Protein AF-A0AAE0L0N4-F1 (afdb_monomer_lite)

Secondary structure (DSSP, 8-state):
-HHHHHHHHHH----HHHHHHHHHHHGGGSSSPP---------TTTEEEHHHIIIIITT-HHHHHH---SEEE--S-TTHHHHHHHHHHHHTS--TTTTTTB-SSSSB--SS------S--TTGGG-HHHHHHHHS--EEETTEEEEEE-TTSEEEETTEEEEEEE-SSSTTEEEEEETTEEEEEEEEETTEEEEEETTT--EEEEEE--

Foldseek 3Di:
DVVVLVVCVVPHPDDSVVSVVVVQVVLVVDPHDHPPPDDDPPPCLQAHELLCVQVPQVVDPVNVVPGAHVHYHYPQEPPSVVLVVLNCCVRVVVPPCSNVQAHSHYAGQDPDQLPFDDPDLPCCVVAPLSVVLQVLQWKQWQNRTDWGQHSVQWTDDPQGIWGKDATNDDRQWMWIDDPNWIWIWHDPDPPKIWIATRRHRDTGIMGGDD

Sequence (210 aa):
MMDRLANRMASEDTWDQTAYNEEQFYSHFKEYYVAGVSSRVMNYLCFMNSKVLFRFVREDPELYAKHRPVAVHVNYHPEKPQRMVDIIKQYWEGTPNAIGKWHWGQGLKINKACTERSNRRDNFDANPTAKKMAAEVKAVWGGVKYVEFQPNGVFKTPWGVGSWGLALSGKDKFFADFVGTQHLLELIEWPTFKCTRCSDGDEIRIEFEA

Radius of gyration: 23.01 Å; chains: 1; bounding box: 43×38×74 Å

InterPro domains:
  IPR005069 Nucleotide-diphospho-sugar transferase [PF03407] (1-82)
  IPR044290 Arabinosyltransferase RRA1/2/3 [PTHR46581] (1-103)

Organism: NCBI:txid36881

Structure (mmCIF, N/CA/C/O backbone):
data_AF-A0AAE0L0N4-F1
#
_entry.id   AF-A0AAE0L0N4-F1
#
loop_
_atom_site.group_PDB
_atom_site.id
_atom_site.type_symbol
_atom_site.label_atom_id
_atom_site.label_alt_id
_atom_site.label_comp_id
_atom_site.label_asym_id
_atom_site.label_entity_id
_atom_site.label_seq_id
_atom_site.pdbx_PDB_ins_code
_atom_site.Cartn_x
_atom_site.Cartn_y
_atom_site.Cartn_z
_atom_site.occupancy
_atom_site.B_iso_or_equiv
_atom_site.auth_seq_id
_atom_site.auth_comp_id
_atom_site.auth_asym_id
_atom_site.auth_atom_id
_atom_site.pdbx_PDB_model_num
ATOM 1 N N . MET A 1 1 ? 11.913 8.039 -26.200 1.00 73.19 1 MET A N 1
ATOM 2 C CA . MET A 1 1 ? 10.516 7.741 -25.803 1.00 73.19 1 MET A CA 1
ATOM 3 C C . MET A 1 1 ? 10.223 8.304 -24.420 1.00 73.19 1 MET A C 1
ATOM 5 O O . MET A 1 1 ? 9.353 9.153 -24.330 1.00 73.19 1 MET A O 1
ATOM 9 N N . MET A 1 2 ? 10.960 7.897 -23.378 1.00 76.94 2 MET A N 1
ATOM 10 C CA . MET A 1 2 ? 10.706 8.348 -21.999 1.00 76.94 2 MET A CA 1
ATOM 11 C C . MET A 1 2 ? 10.789 9.873 -21.827 1.00 76.94 2 MET A C 1
ATOM 13 O O . MET A 1 2 ? 9.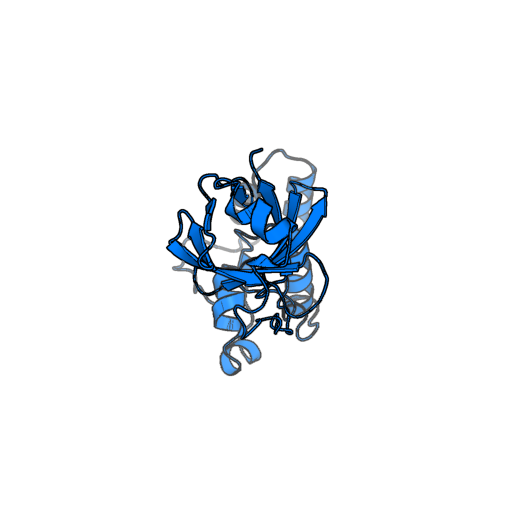898 10.439 -21.209 1.00 76.94 2 MET A O 1
ATOM 17 N N . ASP A 1 3 ? 11.753 10.547 -22.465 1.00 81.94 3 ASP A N 1
ATOM 18 C CA . ASP A 1 3 ? 11.852 12.020 -22.404 1.00 81.94 3 ASP A CA 1
ATOM 19 C C . ASP A 1 3 ? 10.642 12.721 -23.037 1.00 81.94 3 ASP A C 1
ATOM 21 O O . ASP A 1 3 ? 10.170 13.742 -22.547 1.00 81.94 3 ASP A O 1
ATOM 25 N N . ARG A 1 4 ? 10.091 12.146 -24.115 1.00 82.94 4 ARG A N 1
ATOM 26 C CA . ARG A 1 4 ? 8.883 12.678 -24.763 1.00 82.94 4 ARG A CA 1
ATOM 27 C C . ARG A 1 4 ? 7.667 12.487 -23.868 1.00 82.94 4 ARG A C 1
ATOM 29 O O . ARG A 1 4 ? 6.922 13.434 -23.671 1.00 82.94 4 ARG A O 1
ATOM 36 N N . LEU A 1 5 ? 7.512 11.304 -23.274 1.00 84.69 5 LEU A N 1
ATOM 37 C CA . LEU A 1 5 ? 6.463 11.046 -22.286 1.00 84.69 5 LEU A CA 1
ATOM 38 C C . LEU A 1 5 ? 6.549 12.013 -21.103 1.00 84.69 5 LEU A C 1
ATOM 40 O O . LEU A 1 5 ? 5.532 12.575 -20.722 1.00 84.69 5 LEU A O 1
ATOM 44 N N . ALA A 1 6 ? 7.747 12.239 -20.558 1.00 85.75 6 ALA A N 1
ATOM 45 C CA . ALA A 1 6 ? 7.951 13.170 -19.451 1.00 85.7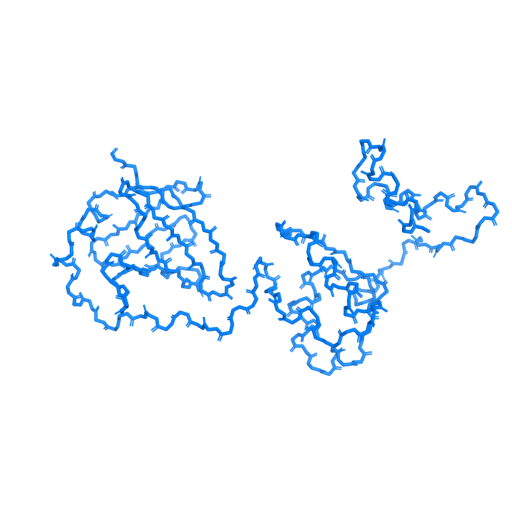5 6 ALA A CA 1
ATOM 46 C C . ALA A 1 6 ? 7.518 14.596 -19.820 1.00 85.75 6 ALA A C 1
ATOM 48 O O . ALA A 1 6 ? 6.795 15.229 -19.055 1.00 85.75 6 ALA A O 1
ATOM 49 N N . ASN A 1 7 ? 7.885 15.064 -21.017 1.00 88.50 7 ASN A N 1
ATOM 50 C CA . ASN A 1 7 ? 7.444 16.364 -21.518 1.00 88.50 7 ASN A CA 1
ATOM 51 C C . ASN A 1 7 ? 5.919 16.428 -21.661 1.00 88.50 7 ASN A C 1
ATOM 53 O O . ASN A 1 7 ? 5.317 17.376 -21.173 1.00 88.50 7 ASN A O 1
ATOM 57 N N . ARG A 1 8 ? 5.284 15.399 -22.240 1.00 89.94 8 ARG A N 1
ATOM 58 C CA . ARG A 1 8 ? 3.822 15.350 -22.404 1.00 89.94 8 ARG A CA 1
ATOM 59 C C . ARG A 1 8 ? 3.090 15.367 -21.064 1.00 89.94 8 ARG A C 1
ATOM 61 O O . ARG A 1 8 ? 2.138 16.116 -20.914 1.00 89.94 8 ARG A O 1
ATOM 68 N N . MET A 1 9 ? 3.573 14.623 -20.068 1.00 89.75 9 MET A N 1
ATOM 69 C CA . MET A 1 9 ? 3.013 14.655 -18.707 1.00 89.75 9 MET A CA 1
ATOM 70 C C . MET A 1 9 ? 3.156 16.022 -18.026 1.00 89.75 9 MET A C 1
ATOM 72 O O . MET A 1 9 ? 2.394 16.325 -17.114 1.00 89.75 9 MET A O 1
ATOM 76 N N . ALA A 1 10 ? 4.132 16.834 -18.438 1.00 89.44 10 ALA A N 1
ATOM 77 C CA . ALA A 1 10 ? 4.343 18.173 -17.899 1.00 89.44 10 ALA A CA 1
ATOM 78 C C . ALA A 1 10 ? 3.571 19.265 -18.659 1.00 89.44 10 ALA A C 1
ATOM 80 O O . ALA A 1 10 ? 3.289 20.312 -18.079 1.00 89.44 10 ALA A O 1
ATOM 81 N N . SER A 1 11 ? 3.262 19.054 -19.944 1.00 92.38 11 SER A N 1
ATOM 82 C CA . SER A 1 11 ? 2.702 20.087 -20.826 1.00 92.38 11 SER A CA 1
ATOM 83 C C . SER A 1 11 ? 1.273 19.835 -21.307 1.00 92.38 11 SER A C 1
ATOM 85 O O . SER A 1 11 ? 0.646 20.764 -21.811 1.00 92.38 11 SER A O 1
ATOM 87 N N . GLU A 1 12 ? 0.765 18.607 -21.215 1.00 91.44 12 GLU A N 1
ATOM 88 C CA . GLU A 1 12 ? -0.543 18.207 -21.747 1.00 91.44 12 GLU A CA 1
ATOM 89 C C . GLU A 1 12 ? -1.462 17.700 -20.630 1.00 91.44 12 GLU A C 1
ATOM 91 O O . GLU A 1 12 ? -1.027 16.990 -19.725 1.00 91.44 12 GLU A O 1
ATOM 96 N N . ASP A 1 13 ? -2.760 17.995 -20.737 1.00 88.94 13 ASP A N 1
ATOM 97 C CA . ASP A 1 13 ? -3.799 17.353 -19.925 1.00 88.94 13 ASP A CA 1
ATOM 98 C C . ASP A 1 13 ? -4.198 16.020 -20.571 1.00 88.94 13 ASP A C 1
ATOM 100 O O . ASP A 1 13 ? -5.210 15.896 -21.261 1.00 88.94 13 ASP A O 1
ATOM 104 N N . THR A 1 14 ? -3.316 15.030 -20.448 1.00 83.44 14 THR A N 1
ATOM 105 C CA . THR A 1 14 ? -3.510 13.702 -21.031 1.00 83.44 14 THR A CA 1
ATOM 106 C C . THR A 1 14 ? -3.240 12.613 -20.007 1.00 83.44 14 THR A C 1
ATOM 108 O O . THR A 1 14 ? -2.396 12.741 -19.118 1.00 83.44 14 THR A O 1
ATOM 111 N N . TRP A 1 15 ? -3.966 11.507 -20.132 1.00 83.25 15 TRP A N 1
ATOM 112 C CA . TRP A 1 15 ? -3.792 10.367 -19.248 1.00 83.25 15 TRP A CA 1
ATOM 113 C C . TRP A 1 15 ? -2.499 9.616 -19.589 1.00 83.25 15 TRP A C 1
ATOM 115 O O . TRP A 1 15 ? -2.224 9.340 -20.758 1.00 83.25 15 TRP A O 1
ATOM 125 N N . ASP A 1 16 ? -1.721 9.240 -18.568 1.00 80.25 16 ASP A N 1
ATOM 126 C CA . ASP A 1 16 ? -0.415 8.586 -18.719 1.00 80.25 16 ASP A CA 1
ATOM 127 C C . ASP A 1 16 ? -0.473 7.332 -19.602 1.00 80.25 16 ASP A C 1
ATOM 129 O O . ASP A 1 16 ? 0.407 7.122 -20.439 1.00 80.25 16 ASP A O 1
ATOM 133 N N . GLN A 1 17 ? -1.538 6.534 -19.482 1.00 77.12 17 GLN A N 1
ATOM 134 C CA . GLN A 1 17 ? -1.748 5.360 -20.334 1.00 77.12 17 GLN A CA 1
ATOM 135 C C . GLN A 1 17 ? -2.008 5.726 -21.797 1.00 77.12 17 GLN A C 1
ATOM 137 O O . GLN A 1 17 ? -1.469 5.075 -22.692 1.00 77.12 17 GLN A O 1
ATOM 142 N N . THR A 1 18 ? -2.802 6.767 -22.049 1.00 82.19 18 THR A N 1
ATOM 143 C CA . THR A 1 18 ? -3.090 7.240 -23.408 1.00 82.19 18 THR A CA 1
ATOM 144 C C . THR A 1 18 ? -1.819 7.762 -24.060 1.00 82.19 18 THR A C 1
ATOM 146 O O . THR A 1 18 ? -1.450 7.284 -25.130 1.00 82.19 18 THR A O 1
ATOM 149 N N . ALA A 1 19 ? -1.089 8.651 -23.382 1.00 84.12 19 ALA A N 1
ATOM 150 C CA . ALA A 1 19 ? 0.169 9.188 -23.890 1.00 84.12 19 ALA A CA 1
ATOM 151 C C . ALA A 1 19 ? 1.218 8.094 -24.123 1.00 84.12 19 ALA A C 1
ATOM 153 O O . ALA A 1 19 ? 1.937 8.133 -25.119 1.00 84.12 19 ALA A O 1
ATOM 154 N N . TYR A 1 20 ? 1.293 7.091 -23.242 1.00 80.00 20 TYR A N 1
ATOM 155 C CA . TYR A 1 20 ? 2.194 5.957 -23.420 1.00 80.00 20 TYR A CA 1
ATOM 156 C C . TYR A 1 20 ? 1.854 5.135 -24.663 1.00 80.00 20 TYR A C 1
ATOM 158 O O . TYR A 1 20 ? 2.737 4.891 -25.487 1.00 80.00 20 TYR A O 1
ATOM 166 N N . ASN A 1 21 ? 0.586 4.749 -24.822 1.00 77.94 21 ASN A N 1
ATOM 167 C CA . ASN A 1 21 ? 0.122 3.990 -25.983 1.00 77.94 21 ASN A CA 1
ATOM 168 C C . ASN A 1 21 ? 0.343 4.784 -27.274 1.00 77.94 21 ASN A C 1
ATOM 170 O O . ASN A 1 21 ? 0.880 4.267 -28.248 1.00 77.94 21 ASN A O 1
ATOM 174 N N . GLU A 1 22 ? 0.004 6.067 -27.271 1.00 80.25 22 GLU A N 1
ATOM 175 C CA . GLU A 1 22 ? 0.246 6.952 -28.400 1.00 80.25 22 GLU A CA 1
ATOM 176 C C . GLU A 1 22 ? 1.731 7.074 -28.739 1.00 80.25 22 GLU A C 1
ATOM 178 O O . GLU A 1 22 ? 2.084 6.935 -29.899 1.00 80.25 22 GLU A O 1
ATOM 183 N N . GLU A 1 23 ? 2.631 7.262 -27.771 1.00 79.12 23 GLU A N 1
ATOM 184 C CA . GLU A 1 23 ? 4.077 7.334 -28.032 1.00 79.12 23 GLU A CA 1
ATOM 185 C C . GLU A 1 23 ? 4.653 6.028 -28.597 1.00 79.12 23 GLU A C 1
ATOM 187 O O . GLU A 1 23 ? 5.613 6.063 -29.378 1.00 79.12 23 GLU A O 1
ATOM 192 N N . GLN A 1 24 ? 4.062 4.878 -28.252 1.00 73.50 24 GLN A N 1
ATOM 193 C CA . GLN A 1 24 ? 4.393 3.606 -28.896 1.00 73.50 24 GLN A CA 1
ATOM 194 C C . GLN A 1 24 ? 4.010 3.617 -30.382 1.00 73.50 24 GLN A C 1
ATOM 196 O O . GLN A 1 24 ? 4.782 3.131 -31.210 1.00 73.50 24 GLN A O 1
ATOM 201 N N . PHE A 1 25 ? 2.865 4.209 -30.739 1.00 69.50 25 PHE A N 1
ATOM 202 C CA . PHE A 1 25 ? 2.370 4.251 -32.116 1.00 69.50 25 PHE A CA 1
ATOM 203 C C . PHE A 1 25 ? 2.870 5.450 -32.936 1.00 69.50 25 PHE A C 1
ATOM 205 O O . PHE A 1 25 ? 3.102 5.293 -34.128 1.00 69.50 25 PHE A O 1
ATOM 212 N N . TYR A 1 26 ? 3.159 6.607 -32.342 1.00 68.56 26 TYR A N 1
ATOM 213 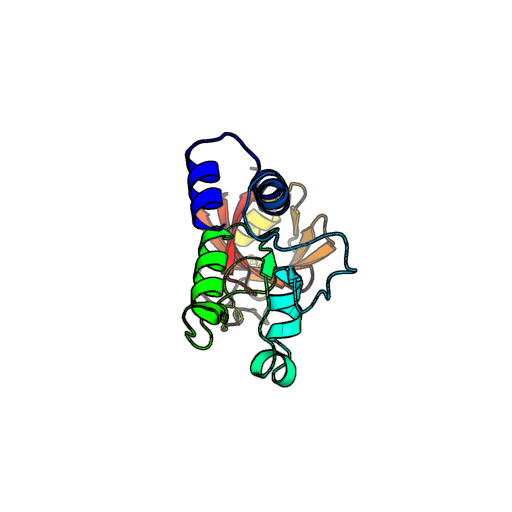C CA . TYR A 1 26 ? 3.622 7.804 -33.056 1.00 68.56 26 TYR A CA 1
ATOM 214 C C . TYR A 1 26 ? 4.977 7.616 -33.731 1.00 68.56 26 TYR A C 1
ATOM 216 O O . TYR A 1 26 ? 5.260 8.258 -34.743 1.00 68.56 26 TYR A O 1
ATOM 224 N N . SER A 1 27 ? 5.791 6.683 -33.233 1.00 61.03 27 SER A N 1
ATOM 225 C CA . SER A 1 27 ? 7.002 6.251 -33.934 1.00 61.03 27 SER A CA 1
ATOM 226 C C . SER A 1 27 ? 6.729 5.687 -35.340 1.00 61.03 27 SER A C 1
ATOM 228 O O . SER A 1 27 ? 7.639 5.705 -36.154 1.00 61.03 27 SER A O 1
ATOM 230 N N . HIS A 1 28 ? 5.494 5.273 -35.662 1.00 56.75 28 HIS A N 1
ATOM 231 C CA . HIS A 1 28 ? 5.104 4.739 -36.977 1.00 56.75 28 HIS A CA 1
ATOM 232 C C . HIS A 1 28 ? 4.856 5.829 -38.033 1.00 56.75 28 HIS A C 1
ATOM 234 O O . HIS A 1 28 ? 4.775 5.512 -39.215 1.00 56.75 28 HIS A O 1
ATOM 240 N N . PHE A 1 29 ? 4.719 7.101 -37.637 1.00 57.25 29 PHE A N 1
ATOM 241 C CA . PHE A 1 29 ? 4.368 8.202 -38.548 1.00 57.25 29 PHE A CA 1
ATOM 242 C C . PHE A 1 29 ? 5.572 9.023 -39.048 1.00 57.25 29 PHE A C 1
ATOM 244 O O . PHE A 1 29 ? 5.399 9.940 -39.846 1.00 57.25 29 PHE A O 1
ATOM 251 N N . LYS A 1 30 ? 6.792 8.733 -38.584 1.00 56.38 30 LYS A N 1
ATOM 252 C CA . LYS A 1 30 ? 8.040 9.425 -38.971 1.00 56.38 30 LYS A CA 1
ATOM 253 C C . LYS A 1 30 ? 9.145 8.392 -39.239 1.00 56.38 30 LYS A C 1
ATOM 255 O O . LYS A 1 30 ? 8.952 7.223 -38.939 1.00 56.38 30 LYS A O 1
ATOM 260 N N . GLU A 1 31 ? 10.312 8.809 -39.735 1.00 63.31 31 GLU A N 1
ATOM 261 C CA . GLU A 1 31 ? 11.498 7.961 -40.029 1.00 63.31 31 GLU A CA 1
ATOM 262 C C . GLU A 1 31 ? 12.117 7.236 -38.802 1.00 63.31 31 GLU A C 1
ATOM 264 O O . GLU A 1 31 ? 13.252 6.763 -38.847 1.00 63.31 31 GLU A O 1
ATOM 269 N N . TYR A 1 32 ? 11.412 7.156 -37.672 1.00 62.41 32 TYR A N 1
ATOM 270 C CA . TYR A 1 32 ? 11.904 6.518 -36.457 1.00 62.41 32 TYR A CA 1
ATOM 271 C C . TYR A 1 32 ? 11.600 5.018 -36.454 1.00 62.41 32 TYR A C 1
ATOM 273 O O . TYR A 1 32 ? 10.538 4.574 -36.881 1.00 62.41 32 TYR A O 1
ATOM 281 N N . TYR A 1 33 ? 12.515 4.230 -35.887 1.00 60.28 33 TYR A N 1
ATOM 282 C CA . TYR A 1 33 ? 12.260 2.819 -35.619 1.00 60.28 33 TYR A CA 1
ATOM 283 C C . TYR A 1 33 ? 11.100 2.663 -34.632 1.00 60.28 33 TYR A C 1
ATOM 285 O O . TYR A 1 33 ? 11.108 3.225 -33.532 1.00 60.28 33 TYR A O 1
ATOM 293 N N . 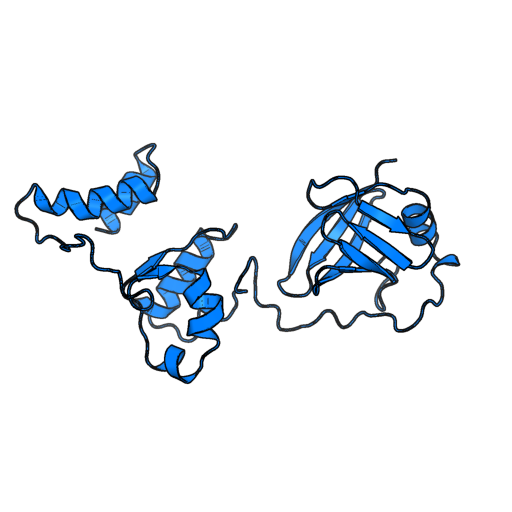VAL A 1 34 ? 10.111 1.873 -35.035 1.00 60.44 34 VAL A N 1
ATOM 294 C CA . VAL A 1 34 ? 8.960 1.523 -34.208 1.00 60.44 34 VAL A CA 1
ATOM 295 C C . VAL A 1 34 ? 9.346 0.463 -33.189 1.00 60.44 34 VAL A C 1
ATOM 297 O O . VAL A 1 34 ? 10.041 -0.500 -33.508 1.00 60.44 34 VAL A O 1
ATOM 300 N N . ALA A 1 35 ? 8.840 0.590 -31.962 1.00 61.09 35 ALA A N 1
ATOM 301 C CA . ALA A 1 35 ? 8.953 -0.487 -30.977 1.00 61.09 35 ALA A CA 1
ATOM 302 C C . ALA A 1 35 ? 8.117 -1.723 -31.379 1.00 61.09 35 ALA A C 1
ATOM 304 O O . ALA A 1 35 ? 8.333 -2.808 -30.842 1.00 61.09 35 ALA A O 1
ATOM 305 N N . GLY A 1 36 ? 7.173 -1.570 -32.324 1.00 55.53 36 GLY A N 1
ATOM 306 C CA . GLY A 1 36 ? 6.416 -2.678 -32.909 1.00 55.53 36 GLY A CA 1
ATOM 307 C C . GLY A 1 36 ? 5.568 -3.439 -31.891 1.00 55.53 36 GLY A C 1
ATOM 308 O O . GLY A 1 36 ? 5.438 -4.659 -31.986 1.00 55.53 36 GLY A O 1
ATOM 309 N N . VAL A 1 37 ? 5.007 -2.741 -30.898 1.00 58.97 37 VAL A N 1
ATOM 310 C CA . VAL A 1 37 ? 4.165 -3.338 -29.849 1.00 58.97 37 VAL A CA 1
ATOM 311 C C . VAL A 1 37 ? 2.742 -3.568 -30.387 1.00 58.97 37 VAL A C 1
ATOM 313 O O . VAL A 1 37 ? 1.755 -3.141 -29.803 1.00 58.97 37 VAL A O 1
ATOM 316 N N . SER A 1 38 ? 2.609 -4.214 -31.549 1.00 54.00 38 SER A N 1
ATOM 317 C CA . SER A 1 38 ? 1.322 -4.723 -32.018 1.00 54.00 38 SER A CA 1
ATOM 318 C C . SER A 1 38 ? 1.060 -6.057 -31.321 1.00 54.00 38 SER A C 1
ATOM 320 O O . SER A 1 38 ? 1.867 -6.980 -31.410 1.00 54.00 38 SER A O 1
ATOM 322 N N . SER A 1 39 ? -0.026 -6.099 -30.543 1.00 54.31 39 SER A N 1
ATOM 323 C CA . SER A 1 39 ? -0.613 -7.256 -29.850 1.00 54.31 39 SER A CA 1
ATOM 324 C C . SER A 1 39 ? 0.177 -8.569 -29.968 1.00 54.31 39 SER A C 1
ATOM 326 O O . SER A 1 39 ? -0.144 -9.462 -30.751 1.00 54.31 39 SER A O 1
ATOM 328 N N . ARG A 1 40 ? 1.224 -8.708 -29.155 1.00 48.47 40 ARG A N 1
ATOM 329 C CA . ARG A 1 40 ? 1.635 -10.031 -28.688 1.00 48.47 40 ARG A CA 1
ATOM 330 C C . ARG A 1 40 ? 0.793 -10.283 -27.449 1.00 48.47 40 ARG A C 1
ATOM 332 O O . ARG A 1 40 ? 0.577 -9.343 -26.684 1.00 48.47 40 ARG A O 1
ATOM 339 N N . VAL A 1 41 ? 0.351 -11.520 -27.217 1.00 52.44 41 VAL A N 1
ATOM 340 C CA . VAL A 1 41 ? 0.020 -11.954 -25.851 1.00 52.44 41 VAL A CA 1
ATOM 341 C C . VAL A 1 41 ? 1.275 -11.644 -25.047 1.00 52.44 41 VAL A C 1
ATOM 343 O O . VAL A 1 41 ? 2.279 -12.346 -25.175 1.00 52.44 41 VAL A O 1
ATOM 346 N N . MET A 1 42 ? 1.299 -10.480 -24.390 1.00 62.28 42 MET A N 1
ATOM 347 C CA . MET A 1 42 ? 2.532 -9.969 -23.820 1.00 62.28 42 MET A CA 1
ATOM 348 C C . MET A 1 42 ? 2.939 -10.993 -22.786 1.00 62.28 42 MET A C 1
ATOM 350 O O . MET A 1 42 ? 2.140 -11.330 -21.912 1.00 62.28 42 MET A O 1
ATOM 354 N N . ASN A 1 43 ? 4.155 -11.526 -22.917 1.00 79.94 43 ASN A N 1
ATOM 355 C CA . ASN A 1 43 ? 4.703 -12.357 -21.866 1.00 79.94 43 ASN A CA 1
ATOM 356 C C . ASN A 1 43 ? 4.632 -11.509 -20.594 1.00 79.94 43 ASN A C 1
ATOM 358 O O . ASN A 1 43 ? 5.324 -10.495 -20.482 1.00 79.94 43 ASN A O 1
ATOM 362 N N . TYR A 1 44 ? 3.736 -11.893 -19.688 1.00 84.06 44 TYR A N 1
ATOM 363 C CA . TYR A 1 44 ? 3.385 -11.094 -18.522 1.00 84.06 44 TYR A CA 1
ATOM 364 C C . TYR A 1 44 ? 4.556 -10.990 -17.543 1.00 84.06 44 TYR A C 1
ATOM 366 O O . TYR A 1 44 ? 4.512 -10.162 -16.642 1.00 84.06 44 TYR A O 1
ATOM 374 N N . LEU A 1 45 ? 5.602 -11.805 -17.722 1.00 87.81 45 LEU A N 1
ATOM 375 C CA . LEU A 1 45 ? 6.875 -11.654 -17.035 1.00 87.81 45 LEU A CA 1
ATOM 376 C C . LEU A 1 45 ? 7.753 -10.606 -17.732 1.00 87.81 45 LEU A C 1
ATOM 378 O O . LEU A 1 45 ? 8.417 -9.831 -17.059 1.00 87.81 45 LEU A O 1
ATOM 382 N N . CYS A 1 46 ? 7.752 -10.493 -19.059 1.00 84.38 46 CYS A N 1
ATOM 383 C CA . CYS A 1 46 ? 8.501 -9.433 -19.749 1.00 84.38 46 CYS A CA 1
ATOM 384 C C . CYS A 1 46 ? 7.849 -8.048 -19.583 1.00 84.38 46 CYS A C 1
ATOM 386 O O . CYS A 1 46 ? 8.558 -7.064 -19.383 1.00 84.38 46 CYS A O 1
ATOM 388 N N . PHE A 1 47 ? 6.519 -7.971 -19.638 1.00 84.56 47 PHE A N 1
ATOM 389 C CA . PHE A 1 47 ? 5.743 -6.730 -19.545 1.00 84.56 47 PHE A CA 1
ATOM 390 C C . PHE A 1 47 ? 4.752 -6.836 -18.386 1.00 84.56 47 PHE A C 1
ATOM 392 O O . PHE A 1 47 ? 3.566 -7.112 -18.567 1.00 84.56 47 PHE A O 1
ATOM 399 N N . MET A 1 48 ? 5.269 -6.695 -17.170 1.00 85.12 48 MET A N 1
ATOM 400 C CA . MET A 1 48 ? 4.547 -7.073 -15.959 1.00 85.12 48 MET A CA 1
ATOM 401 C C . MET A 1 48 ? 3.786 -5.907 -15.332 1.00 85.12 48 MET A C 1
ATOM 403 O O . MET A 1 48 ? 4.252 -4.770 -15.299 1.00 85.12 48 MET A O 1
ATOM 407 N N . ASN A 1 49 ? 2.623 -6.201 -14.752 1.00 89.25 49 ASN A N 1
ATOM 408 C CA . ASN A 1 49 ? 1.999 -5.303 -13.785 1.00 89.25 49 ASN A CA 1
ATOM 409 C C . ASN A 1 49 ? 2.786 -5.336 -12.459 1.00 89.25 49 ASN A C 1
ATOM 411 O O . ASN A 1 49 ? 3.284 -6.393 -12.064 1.00 89.25 49 ASN A O 1
ATOM 415 N N . SER A 1 50 ? 2.854 -4.214 -11.737 1.00 89.62 50 SER A N 1
ATOM 416 C CA . SER A 1 50 ? 3.540 -4.121 -10.438 1.00 89.62 50 SER A CA 1
ATOM 417 C C . SER A 1 50 ? 3.079 -5.180 -9.437 1.00 89.62 50 SER A C 1
ATOM 419 O O . SER A 1 50 ? 3.900 -5.720 -8.699 1.00 89.62 50 SER A O 1
ATOM 421 N N . LYS A 1 51 ? 1.799 -5.565 -9.444 1.00 88.00 51 LYS A N 1
ATOM 422 C CA . LYS A 1 51 ? 1.285 -6.629 -8.575 1.00 88.00 51 LYS A CA 1
ATOM 423 C C . LYS A 1 51 ? 1.938 -7.981 -8.864 1.00 88.00 51 LYS A C 1
ATOM 425 O O . LYS A 1 51 ? 2.196 -8.725 -7.926 1.00 88.00 51 LYS A O 1
ATOM 430 N N . VAL A 1 52 ? 2.247 -8.288 -10.127 1.00 89.62 52 VAL A N 1
ATOM 431 C CA . VAL A 1 52 ? 2.965 -9.519 -10.500 1.00 89.62 52 VAL A CA 1
ATOM 432 C C . VAL A 1 52 ? 4.404 -9.472 -9.995 1.00 89.62 52 VAL A C 1
ATOM 434 O O . VAL A 1 52 ? 4.868 -10.438 -9.387 1.00 89.62 52 VAL A O 1
ATOM 437 N N . LEU A 1 53 ? 5.076 -8.330 -10.183 1.00 91.62 53 LEU A N 1
ATOM 438 C CA . LEU A 1 53 ? 6.441 -8.112 -9.706 1.00 91.62 53 LEU A CA 1
ATOM 439 C C . LEU A 1 53 ? 6.551 -8.348 -8.197 1.00 91.62 53 LEU A C 1
ATOM 441 O O . LEU A 1 53 ? 7.339 -9.175 -7.746 1.00 91.62 53 LEU A O 1
ATOM 445 N N . PHE A 1 54 ? 5.754 -7.619 -7.415 1.00 89.56 54 PHE A N 1
ATOM 446 C CA . PHE A 1 54 ? 5.910 -7.589 -5.965 1.00 89.56 54 PHE A CA 1
ATOM 447 C C . PHE A 1 54 ? 5.337 -8.816 -5.257 1.00 89.56 54 PHE A C 1
ATOM 449 O O . PHE A 1 54 ? 5.826 -9.159 -4.185 1.00 89.56 54 PHE A O 1
ATOM 456 N N . ARG A 1 55 ? 4.296 -9.450 -5.814 1.00 87.25 55 ARG A N 1
ATOM 457 C CA . ARG A 1 55 ? 3.628 -10.593 -5.176 1.00 87.25 55 ARG A CA 1
ATOM 458 C C . ARG A 1 55 ? 4.240 -11.936 -5.551 1.00 87.25 55 ARG A C 1
ATOM 460 O O . ARG A 1 55 ? 4.192 -12.846 -4.733 1.00 87.25 55 ARG A O 1
ATOM 467 N N . PHE A 1 56 ? 4.745 -12.072 -6.776 1.00 89.12 56 PHE A N 1
ATOM 468 C CA . PHE A 1 56 ? 5.190 -13.363 -7.300 1.00 89.12 56 PHE A CA 1
ATOM 469 C C . PHE A 1 56 ? 6.668 -13.337 -7.663 1.00 89.12 56 PHE A C 1
ATOM 471 O O . PHE A 1 56 ? 7.449 -14.036 -7.034 1.00 89.12 56 PHE A O 1
ATOM 478 N N . VAL A 1 57 ? 7.069 -12.491 -8.619 1.00 91.25 57 VAL A N 1
ATOM 479 C CA . VAL A 1 57 ? 8.436 -12.525 -9.173 1.00 91.25 57 VAL A CA 1
ATOM 480 C C . VAL A 1 57 ? 9.486 -12.276 -8.101 1.00 91.25 57 VAL A C 1
ATOM 482 O O . VAL A 1 57 ? 10.479 -12.981 -8.067 1.00 91.25 57 VAL A O 1
ATOM 485 N N . ARG A 1 58 ? 9.268 -11.297 -7.219 1.00 89.50 58 ARG A N 1
ATOM 486 C CA . ARG A 1 58 ? 10.212 -10.961 -6.148 1.00 89.50 58 ARG A CA 1
ATOM 487 C C . ARG A 1 58 ? 10.269 -12.004 -5.030 1.00 89.50 58 ARG A C 1
ATOM 489 O O . ARG A 1 58 ? 11.306 -12.148 -4.395 1.00 89.50 58 ARG A O 1
ATOM 496 N N . GLU A 1 59 ? 9.149 -12.659 -4.735 1.00 86.75 59 GLU A N 1
ATOM 497 C CA . GLU A 1 59 ? 9.071 -13.640 -3.644 1.00 86.75 59 GLU A CA 1
ATOM 498 C C . GLU A 1 59 ? 9.550 -15.037 -4.095 1.00 86.75 59 GLU A C 1
ATOM 500 O O . GLU A 1 59 ? 9.745 -15.907 -3.253 1.00 86.75 59 GLU A O 1
ATOM 505 N N . ASP A 1 60 ? 9.790 -15.238 -5.398 1.00 90.31 60 ASP A N 1
ATOM 506 C CA . ASP A 1 60 ? 10.474 -16.401 -5.969 1.00 90.31 60 ASP A CA 1
ATOM 507 C C . ASP A 1 60 ? 11.982 -16.100 -6.132 1.00 90.31 60 ASP A C 1
ATOM 509 O O . ASP A 1 60 ? 12.364 -15.337 -7.026 1.00 90.31 60 ASP A O 1
ATOM 513 N N . PRO A 1 61 ? 12.866 -16.678 -5.293 1.00 90.12 61 PRO A N 1
ATOM 514 C CA . PRO A 1 61 ? 14.293 -16.359 -5.319 1.00 90.12 61 PRO A CA 1
ATOM 515 C C . PRO A 1 61 ? 14.990 -16.754 -6.624 1.00 90.12 61 PRO A C 1
ATOM 517 O O . PRO A 1 61 ? 15.930 -16.078 -7.045 1.00 90.12 61 PRO A O 1
ATOM 520 N N . GLU A 1 62 ? 14.554 -17.842 -7.262 1.00 92.31 62 GLU A N 1
ATOM 521 C CA . GLU A 1 62 ? 15.179 -18.333 -8.488 1.00 92.31 62 GLU A CA 1
ATOM 522 C C . GLU A 1 62 ? 14.796 -17.447 -9.672 1.00 92.31 62 GLU A C 1
ATOM 524 O O . GLU A 1 62 ? 15.659 -17.041 -10.460 1.00 92.31 62 GLU A O 1
ATOM 529 N N . LEU A 1 63 ? 13.509 -17.105 -9.770 1.00 90.12 63 LEU A N 1
ATOM 530 C CA . LEU A 1 63 ? 13.011 -16.232 -10.819 1.00 90.12 63 LEU A CA 1
ATOM 531 C C . LEU A 1 63 ? 13.543 -14.805 -10.649 1.00 90.12 63 LEU A C 1
ATOM 533 O O . LEU A 1 63 ? 14.019 -14.223 -11.623 1.00 90.12 63 LEU A O 1
ATOM 537 N N . TYR A 1 64 ? 13.528 -14.250 -9.432 1.00 90.31 64 TYR A N 1
ATOM 538 C CA . TYR A 1 64 ? 13.980 -12.880 -9.171 1.00 90.31 64 TYR A CA 1
ATOM 539 C C . TYR A 1 64 ? 15.451 -12.657 -9.532 1.00 90.31 64 TYR A C 1
ATOM 541 O O . TYR A 1 64 ? 15.807 -11.604 -10.059 1.00 90.31 64 TYR A O 1
ATOM 549 N N . ALA A 1 65 ? 16.305 -13.651 -9.277 1.00 87.75 65 ALA A N 1
ATOM 550 C CA . ALA A 1 65 ? 17.732 -13.564 -9.570 1.00 87.75 65 ALA A CA 1
ATOM 551 C C . ALA A 1 65 ? 18.039 -13.575 -11.077 1.00 87.75 65 ALA A C 1
ATOM 553 O O . ALA A 1 65 ? 19.029 -12.988 -11.509 1.00 87.75 65 ALA A O 1
ATOM 554 N N . LYS A 1 66 ? 17.211 -14.258 -11.876 1.00 88.50 66 LYS A N 1
ATOM 555 C CA . LYS A 1 66 ? 17.466 -14.500 -13.306 1.00 88.50 66 LYS A CA 1
ATOM 556 C C . LYS A 1 66 ? 16.675 -13.572 -14.226 1.00 88.50 66 LYS A C 1
ATOM 558 O O . LYS A 1 66 ? 17.076 -13.355 -15.368 1.00 88.50 66 LYS A O 1
ATOM 563 N N . HIS A 1 67 ? 15.541 -13.051 -13.764 1.00 90.00 67 HIS A N 1
ATOM 564 C CA . HIS A 1 67 ? 14.573 -12.376 -14.619 1.00 90.00 67 HIS A CA 1
ATOM 565 C C . HIS A 1 67 ? 14.663 -10.850 -14.540 1.00 90.00 67 HIS A C 1
ATOM 567 O O . HIS A 1 67 ? 14.536 -10.250 -13.471 1.00 90.00 67 HIS A O 1
ATOM 573 N N . ARG A 1 68 ? 14.796 -10.203 -15.704 1.00 89.56 68 ARG A N 1
ATOM 574 C CA . ARG A 1 68 ? 14.759 -8.742 -15.848 1.00 89.56 68 ARG A CA 1
ATOM 575 C C . ARG A 1 68 ? 13.570 -8.346 -16.734 1.00 89.56 68 ARG A C 1
ATOM 577 O O . ARG A 1 68 ? 13.552 -8.728 -17.905 1.00 89.56 68 ARG A O 1
ATOM 584 N N . PRO A 1 69 ? 12.573 -7.607 -16.210 1.00 89.62 69 PRO A N 1
ATOM 585 C CA . PRO A 1 69 ? 11.451 -7.142 -17.017 1.00 89.62 69 PRO A CA 1
ATOM 586 C C . PRO A 1 69 ? 11.913 -6.166 -18.100 1.00 89.62 69 PRO A C 1
ATOM 588 O O . PRO A 1 69 ? 12.839 -5.384 -17.897 1.00 89.62 69 PRO A O 1
ATOM 591 N N . VAL A 1 70 ? 11.198 -6.171 -19.223 1.00 85.12 70 VAL A N 1
ATOM 592 C CA . VAL A 1 70 ? 11.297 -5.142 -20.267 1.00 85.12 70 VAL A CA 1
ATOM 593 C C . VAL A 1 70 ? 10.530 -3.894 -19.835 1.00 85.12 70 VAL A C 1
ATOM 595 O O . VAL A 1 70 ? 11.015 -2.779 -20.000 1.00 85.12 70 VAL A O 1
ATOM 598 N N . ALA A 1 71 ? 9.345 -4.078 -19.250 1.00 85.75 71 ALA A N 1
ATOM 599 C CA . ALA A 1 71 ? 8.544 -2.994 -18.701 1.00 85.75 71 ALA A CA 1
ATOM 600 C C . ALA A 1 71 ? 7.814 -3.436 -17.430 1.00 85.75 71 ALA A C 1
ATOM 602 O O . ALA A 1 71 ? 7.373 -4.583 -17.313 1.00 85.75 71 ALA A O 1
ATOM 603 N N . VAL A 1 72 ? 7.651 -2.495 -16.499 1.00 88.75 72 VAL A N 1
ATOM 604 C CA . VAL A 1 72 ? 6.824 -2.666 -15.302 1.00 88.75 72 VAL A CA 1
ATOM 605 C C . VAL A 1 72 ? 5.773 -1.568 -15.278 1.00 88.75 72 VAL A C 1
ATOM 607 O O . VAL A 1 72 ? 6.094 -0.390 -15.136 1.00 88.75 72 VAL A O 1
ATOM 610 N N . HIS A 1 73 ? 4.508 -1.952 -15.392 1.00 86.75 73 HIS A N 1
ATOM 611 C CA . HIS A 1 73 ? 3.391 -1.029 -15.266 1.00 86.75 73 HIS A CA 1
ATOM 612 C C . HIS A 1 73 ? 2.957 -0.939 -13.802 1.00 86.75 73 HIS A C 1
ATOM 614 O O . HIS A 1 73 ? 2.365 -1.873 -13.256 1.00 86.75 73 HIS A O 1
ATOM 620 N N . VAL A 1 74 ? 3.249 0.196 -13.168 1.00 88.62 74 VAL A N 1
ATOM 621 C CA . VAL A 1 74 ? 2.860 0.465 -11.780 1.00 88.62 74 VAL A CA 1
ATOM 622 C C . VAL A 1 74 ? 1.430 0.990 -11.739 1.00 88.62 74 VAL A C 1
ATOM 624 O O . VAL A 1 74 ? 1.158 2.092 -12.211 1.00 88.62 74 VAL A O 1
ATOM 627 N N . ASN A 1 75 ? 0.519 0.203 -11.165 1.00 80.25 75 ASN A N 1
ATOM 628 C CA . ASN A 1 75 ? -0.892 0.566 -11.035 1.00 80.25 75 ASN A CA 1
ATOM 629 C C . ASN A 1 75 ? -1.418 0.236 -9.627 1.00 80.25 75 ASN A C 1
ATOM 631 O O . ASN A 1 75 ? -0.882 -0.653 -8.971 1.00 80.25 75 ASN A O 1
ATOM 635 N N . TYR A 1 76 ? -2.474 0.922 -9.183 1.00 69.25 76 TYR A N 1
ATOM 636 C CA . TYR A 1 76 ? -3.175 0.680 -7.907 1.00 69.25 76 TYR A CA 1
ATOM 637 C C . TYR A 1 76 ? -2.359 0.903 -6.616 1.00 69.25 76 TYR A C 1
ATOM 639 O O . TYR A 1 76 ? -2.713 0.364 -5.565 1.00 69.25 76 TYR A O 1
ATOM 647 N N . HIS A 1 77 ? -1.295 1.709 -6.669 1.00 78.19 77 HIS A N 1
ATOM 648 C CA . HIS A 1 77 ? -0.500 2.088 -5.495 1.00 78.19 77 HIS A CA 1
ATOM 649 C C . HIS A 1 77 ? -0.606 3.605 -5.249 1.00 78.19 77 HIS A C 1
ATOM 651 O O . HIS A 1 77 ? -0.298 4.357 -6.178 1.00 78.19 77 HIS A O 1
ATOM 657 N N . PRO A 1 78 ? -0.984 4.070 -4.042 1.00 74.88 78 PRO A N 1
ATOM 658 C CA . PRO A 1 78 ? -0.957 5.494 -3.681 1.00 74.88 78 PRO A CA 1
ATOM 659 C C . PRO A 1 78 ? 0.432 6.121 -3.891 1.00 74.88 78 PRO A C 1
ATOM 661 O O . PRO A 1 78 ? 0.578 7.205 -4.443 1.00 74.88 78 PRO A O 1
ATOM 664 N N . GLU A 1 79 ? 1.478 5.371 -3.552 1.00 82.56 79 GLU A N 1
ATOM 665 C CA . GLU A 1 79 ? 2.892 5.733 -3.665 1.00 82.56 79 GLU A CA 1
ATOM 666 C C . GLU A 1 79 ? 3.527 5.398 -5.036 1.00 82.56 79 GLU A C 1
ATOM 668 O O . GLU A 1 79 ? 4.729 5.120 -5.133 1.00 82.56 79 GLU A O 1
ATOM 673 N N . LYS A 1 80 ? 2.732 5.408 -6.118 1.00 83.62 80 LYS A N 1
ATOM 674 C CA . LYS A 1 80 ? 3.182 5.087 -7.489 1.00 83.62 80 LYS A CA 1
ATOM 675 C C . LYS A 1 80 ? 4.471 5.827 -7.901 1.00 83.62 80 LYS A C 1
ATOM 677 O O . LYS A 1 80 ? 5.374 5.138 -8.384 1.00 83.62 80 LYS A O 1
ATOM 682 N N . PRO A 1 81 ? 4.631 7.152 -7.685 1.00 86.88 81 PRO A N 1
ATOM 683 C CA . PRO A 1 81 ? 5.852 7.866 -8.070 1.00 86.88 81 PRO A CA 1
ATOM 684 C C . PRO A 1 81 ? 7.114 7.283 -7.428 1.00 86.88 81 PRO A C 1
ATOM 686 O O . PRO A 1 81 ? 8.087 6.989 -8.120 1.00 86.88 81 PRO A O 1
ATOM 689 N N . GLN A 1 82 ? 7.074 7.027 -6.119 1.00 89.12 82 GLN A N 1
ATOM 690 C CA . GLN A 1 82 ? 8.238 6.534 -5.388 1.00 89.12 82 GLN A CA 1
ATOM 691 C C . GLN A 1 82 ? 8.588 5.093 -5.778 1.00 89.12 82 GLN A C 1
ATOM 693 O O . GLN A 1 82 ? 9.761 4.766 -5.958 1.00 89.12 82 GLN A O 1
ATOM 698 N N . ARG A 1 83 ? 7.575 4.241 -5.989 1.00 90.75 83 ARG A N 1
ATOM 699 C CA . ARG A 1 83 ? 7.776 2.872 -6.487 1.00 90.75 83 ARG A CA 1
ATOM 700 C C . ARG A 1 83 ? 8.415 2.856 -7.873 1.00 90.75 83 ARG A C 1
ATOM 702 O O . ARG A 1 83 ? 9.297 2.035 -8.107 1.00 90.75 83 ARG A O 1
ATOM 709 N N . MET A 1 84 ? 8.005 3.750 -8.779 1.00 91.50 84 MET A N 1
ATOM 710 C CA . MET A 1 84 ? 8.620 3.864 -10.108 1.00 91.50 84 MET A CA 1
ATOM 711 C C . MET A 1 84 ? 10.102 4.232 -10.008 1.00 91.50 84 MET A C 1
ATOM 713 O O . MET A 1 84 ? 10.924 3.583 -10.650 1.00 91.50 84 MET A O 1
ATOM 717 N N . VAL A 1 85 ? 10.456 5.195 -9.148 1.00 92.88 85 VAL A N 1
ATOM 718 C CA . VAL A 1 85 ? 11.859 5.567 -8.895 1.00 92.88 85 VAL A CA 1
ATOM 719 C C . VAL A 1 85 ? 12.669 4.369 -8.398 1.00 92.88 85 VAL A C 1
ATOM 721 O O . VAL A 1 85 ? 13.759 4.116 -8.898 1.00 92.88 85 VAL A O 1
ATOM 724 N N . ASP A 1 86 ? 12.149 3.584 -7.455 1.00 94.62 86 ASP A N 1
ATOM 725 C CA . ASP A 1 86 ? 12.894 2.430 -6.940 1.00 94.62 86 ASP A CA 1
ATOM 726 C C . ASP A 1 86 ? 12.981 1.266 -7.943 1.00 94.62 86 ASP A C 1
ATOM 728 O O . ASP A 1 86 ? 13.973 0.539 -7.951 1.00 94.62 86 ASP A O 1
ATOM 732 N N . ILE A 1 87 ? 11.985 1.096 -8.820 1.00 93.44 87 ILE A N 1
ATOM 733 C CA . ILE A 1 87 ? 12.045 0.138 -9.938 1.00 93.44 87 ILE A CA 1
ATOM 734 C C . ILE A 1 87 ? 13.138 0.549 -10.933 1.00 93.44 87 ILE A C 1
ATOM 736 O O . ILE A 1 87 ? 13.891 -0.312 -11.392 1.00 93.44 87 ILE A O 1
ATOM 740 N N . ILE A 1 88 ? 13.267 1.849 -11.227 1.00 92.12 88 ILE A N 1
ATOM 741 C CA . ILE A 1 88 ? 14.369 2.394 -12.035 1.00 92.12 88 ILE A CA 1
ATOM 742 C C . ILE A 1 88 ? 15.705 2.108 -11.340 1.00 92.12 88 ILE A C 1
ATOM 744 O O . ILE A 1 88 ? 16.595 1.529 -11.959 1.00 92.12 88 ILE A O 1
ATOM 748 N N . LYS A 1 89 ? 15.826 2.385 -10.038 1.00 94.88 89 LYS A N 1
ATOM 749 C CA . LYS A 1 89 ? 17.037 2.057 -9.266 1.00 94.88 89 LYS A CA 1
ATOM 750 C C . LYS A 1 89 ? 17.402 0.574 -9.346 1.00 94.88 89 LYS A C 1
ATOM 752 O O . LYS A 1 89 ? 18.559 0.242 -9.578 1.00 94.88 89 LYS A O 1
ATOM 757 N N . GLN A 1 90 ? 16.422 -0.318 -9.193 1.00 93.38 90 GLN A N 1
ATOM 758 C CA . GLN A 1 90 ? 16.629 -1.769 -9.229 1.00 93.38 90 GLN A CA 1
ATOM 759 C C . GLN A 1 90 ? 17.091 -2.259 -10.603 1.00 93.38 90 GLN A C 1
ATOM 761 O O . GLN A 1 90 ? 18.062 -3.006 -10.700 1.00 93.38 90 GLN A O 1
ATOM 766 N N . TYR A 1 91 ? 16.364 -1.895 -11.662 1.00 91.19 91 TYR A N 1
ATOM 767 C CA . TYR A 1 91 ? 16.536 -2.525 -12.970 1.00 91.19 91 TYR A CA 1
ATOM 768 C C . TYR A 1 91 ? 17.300 -1.682 -13.975 1.00 91.19 91 TYR A C 1
ATOM 770 O O . TYR A 1 91 ? 17.895 -2.263 -14.875 1.00 91.19 91 TYR A O 1
ATOM 778 N N . TRP A 1 92 ? 17.278 -0.357 -13.878 1.00 89.00 92 TRP A N 1
ATOM 779 C CA . TRP A 1 92 ? 18.012 0.524 -14.785 1.00 89.00 92 TRP A CA 1
ATOM 780 C C . TRP A 1 92 ? 19.393 0.864 -14.228 1.00 89.00 92 TRP A C 1
ATOM 782 O O . TRP A 1 92 ? 20.391 0.651 -14.907 1.00 89.00 92 TRP A O 1
ATOM 792 N N . GLU A 1 93 ? 19.452 1.311 -12.972 1.00 92.81 93 GLU A N 1
ATOM 793 C CA . GLU A 1 93 ? 20.707 1.708 -12.314 1.00 92.81 93 GLU A CA 1
ATOM 794 C C . GLU A 1 93 ? 21.467 0.515 -11.713 1.00 92.81 93 GLU A C 1
ATOM 796 O O . GLU A 1 93 ? 22.647 0.627 -11.394 1.00 92.81 93 GLU A O 1
ATOM 801 N N . GLY A 1 94 ? 20.808 -0.639 -11.564 1.00 90.62 94 GLY A N 1
ATOM 802 C CA . GLY A 1 94 ? 21.423 -1.867 -11.055 1.00 90.62 94 GLY A CA 1
ATOM 803 C C . GLY A 1 94 ? 21.644 -1.883 -9.541 1.00 90.62 94 GLY A C 1
ATOM 804 O O . GLY A 1 94 ? 22.427 -2.694 -9.055 1.00 90.62 94 GLY A O 1
ATOM 805 N N . THR A 1 95 ? 20.961 -1.017 -8.786 1.00 93.88 95 THR A N 1
ATOM 806 C CA . THR A 1 95 ? 21.017 -1.007 -7.319 1.00 93.88 95 THR A CA 1
ATOM 807 C C . THR A 1 95 ? 20.360 -2.278 -6.771 1.00 93.88 95 THR A C 1
ATOM 809 O O . THR A 1 95 ? 19.145 -2.449 -6.924 1.00 93.88 95 THR A O 1
ATOM 812 N N . PRO A 1 96 ? 21.106 -3.173 -6.098 1.00 88.62 96 PRO A N 1
ATOM 813 C CA . PRO A 1 96 ? 20.539 -4.410 -5.584 1.00 88.62 96 PRO A CA 1
ATOM 814 C C . PRO A 1 96 ? 19.455 -4.141 -4.536 1.00 88.62 96 PRO A C 1
ATOM 816 O O . PRO A 1 96 ? 19.631 -3.331 -3.628 1.00 88.62 96 PRO A O 1
ATOM 819 N N . ASN A 1 97 ? 18.344 -4.868 -4.636 1.00 88.00 97 ASN A N 1
ATOM 820 C CA . ASN A 1 97 ? 17.236 -4.858 -3.679 1.00 88.00 97 ASN A CA 1
ATOM 821 C C . ASN A 1 97 ? 16.581 -3.479 -3.420 1.00 88.00 97 ASN A C 1
ATOM 823 O O . ASN A 1 97 ? 15.954 -3.281 -2.378 1.00 88.00 97 ASN A O 1
ATOM 827 N N . ALA A 1 98 ? 16.653 -2.532 -4.364 1.00 92.50 98 ALA A N 1
ATOM 828 C CA . ALA A 1 98 ? 16.049 -1.201 -4.211 1.00 92.50 98 ALA A CA 1
ATOM 829 C C . ALA A 1 98 ? 14.522 -1.254 -3.991 1.00 92.50 98 ALA A C 1
ATOM 831 O O . ALA A 1 98 ? 13.948 -0.414 -3.295 1.00 92.50 98 ALA A O 1
ATOM 832 N N . ILE A 1 99 ? 13.864 -2.285 -4.531 1.00 92.25 99 ILE A N 1
ATOM 833 C CA . ILE A 1 99 ? 12.416 -2.504 -4.404 1.00 92.25 99 ILE A CA 1
ATOM 834 C C . ILE A 1 99 ? 12.014 -3.409 -3.225 1.00 92.25 99 ILE A C 1
ATOM 836 O O . ILE A 1 99 ? 10.822 -3.646 -3.007 1.00 92.25 99 ILE A O 1
ATOM 840 N N . GLY A 1 100 ? 12.974 -3.933 -2.454 1.00 88.06 100 GLY A N 1
ATOM 841 C CA . GLY A 1 100 ? 12.716 -4.880 -1.360 1.00 88.06 100 GLY A CA 1
ATOM 842 C C . GLY A 1 100 ? 11.895 -4.289 -0.215 1.00 88.06 100 GLY A C 1
ATOM 843 O O . GLY A 1 100 ? 11.118 -4.993 0.428 1.00 88.06 100 GLY A O 1
ATOM 844 N N . LYS A 1 101 ? 12.004 -2.972 -0.019 1.00 86.38 101 LYS A N 1
ATOM 845 C CA . LYS A 1 101 ? 11.282 -2.221 1.013 1.00 86.38 101 LYS A CA 1
ATOM 846 C C . LYS A 1 101 ? 9.783 -2.083 0.763 1.00 86.38 101 LYS A C 1
ATOM 848 O O . LYS A 1 101 ? 9.106 -1.570 1.636 1.00 86.38 101 LYS A O 1
ATOM 853 N N . TRP A 1 102 ? 9.253 -2.467 -0.399 1.00 87.12 102 TRP A N 1
ATOM 854 C CA . TRP A 1 102 ? 7.840 -2.254 -0.737 1.00 87.12 102 TRP A CA 1
ATOM 855 C C . TRP A 1 102 ? 6.968 -3.463 -0.400 1.00 87.12 102 TRP A C 1
ATOM 857 O O . TRP A 1 102 ? 7.350 -4.608 -0.638 1.00 87.12 102 TRP A O 1
ATOM 867 N N . HIS A 1 103 ? 5.759 -3.242 0.102 1.00 83.06 103 HIS A N 1
ATOM 868 C CA . HIS A 1 103 ? 4.771 -4.309 0.221 1.00 83.06 103 HIS A CA 1
ATOM 869 C C . HIS A 1 103 ? 4.125 -4.600 -1.149 1.00 83.06 103 HIS A C 1
ATOM 871 O O . HIS A 1 103 ? 4.143 -3.755 -2.049 1.00 83.06 103 HIS A O 1
ATOM 877 N N . TRP A 1 104 ? 3.562 -5.798 -1.342 1.00 79.56 104 TRP A N 1
ATOM 878 C CA . TRP A 1 104 ? 2.924 -6.176 -2.614 1.00 79.56 104 TRP A CA 1
ATOM 879 C C . TRP A 1 104 ? 1.585 -5.469 -2.857 1.00 79.56 104 TRP A C 1
ATOM 881 O O . TRP A 1 104 ? 1.162 -5.346 -4.007 1.00 79.56 104 TRP A O 1
ATOM 891 N N . GLY A 1 105 ? 0.934 -5.016 -1.782 1.00 75.94 105 GLY A N 1
ATOM 892 C CA . GLY A 1 105 ? -0.240 -4.147 -1.800 1.00 75.94 105 GLY A CA 1
ATOM 893 C C . GLY A 1 105 ? 0.172 -2.678 -1.776 1.00 75.94 105 GLY A C 1
ATOM 894 O O . GLY A 1 105 ? 0.771 -2.190 -2.727 1.00 75.94 105 GLY A O 1
ATOM 895 N N . GLN A 1 106 ? -0.131 -1.978 -0.689 1.00 73.75 106 GLN A N 1
ATOM 896 C CA . GLN A 1 106 ? 0.234 -0.573 -0.476 1.00 73.75 106 GLN A CA 1
ATOM 897 C C . GLN A 1 106 ? 1.313 -0.470 0.606 1.00 73.75 106 GLN A C 1
ATOM 899 O O . GLN A 1 106 ? 1.494 -1.416 1.365 1.00 73.75 106 GLN A O 1
ATOM 904 N N . GLY A 1 107 ? 2.054 0.634 0.651 1.00 77.88 107 GLY A N 1
ATOM 905 C CA . GLY A 1 107 ? 3.029 0.903 1.710 1.00 77.88 107 GLY A CA 1
ATOM 906 C C . GLY A 1 107 ? 4.312 0.059 1.662 1.00 77.88 107 GLY A C 1
ATOM 907 O O . GLY A 1 107 ? 4.621 -0.631 0.681 1.00 77.88 107 GLY A O 1
ATOM 908 N N . LEU A 1 108 ? 5.106 0.159 2.730 1.00 80.94 108 LEU A N 1
ATOM 909 C CA . LEU A 1 108 ? 6.418 -0.481 2.861 1.00 80.94 108 LEU A CA 1
ATOM 910 C C . LEU A 1 108 ? 6.284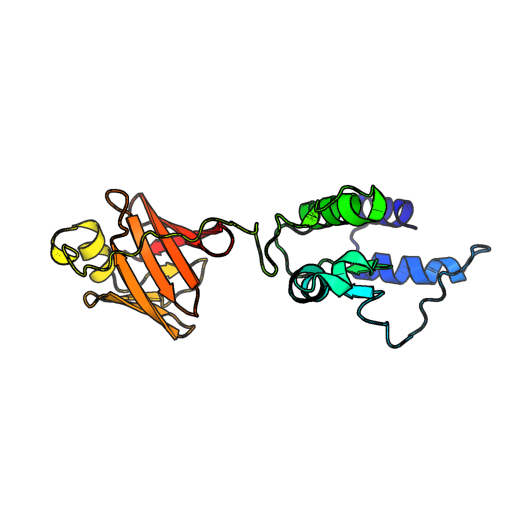 -1.905 3.423 1.00 80.94 108 LEU A C 1
ATOM 912 O O . LEU A 1 108 ? 5.382 -2.197 4.185 1.00 80.94 108 LEU A O 1
ATOM 916 N N . LYS A 1 109 ? 7.200 -2.818 3.095 1.00 73.25 109 LYS A N 1
ATOM 917 C CA . LYS A 1 109 ? 7.328 -4.132 3.740 1.00 73.25 109 LYS A CA 1
ATOM 918 C C . LYS A 1 109 ? 7.920 -3.898 5.131 1.00 73.25 109 LYS A C 1
ATOM 920 O O . LYS A 1 109 ? 9.135 -3.759 5.273 1.00 73.25 109 LYS A O 1
ATOM 925 N N . ILE A 1 110 ? 7.073 -3.798 6.153 1.00 64.31 110 ILE A N 1
ATOM 926 C CA . ILE A 1 110 ? 7.536 -3.683 7.538 1.00 64.31 110 ILE A CA 1
ATOM 927 C C . ILE A 1 110 ? 7.909 -5.084 8.032 1.00 64.31 110 ILE A C 1
ATOM 929 O O . ILE A 1 110 ? 7.059 -5.947 8.206 1.00 64.31 110 ILE A O 1
ATOM 933 N N . ASN A 1 111 ? 9.204 -5.317 8.271 1.00 51.44 111 ASN A N 1
ATOM 934 C CA . ASN A 1 111 ? 9.722 -6.590 8.801 1.00 51.44 111 ASN A CA 1
ATOM 935 C C . ASN A 1 111 ? 9.353 -6.846 10.275 1.00 51.44 111 ASN A C 1
ATOM 937 O O . ASN A 1 111 ? 9.672 -7.904 10.815 1.00 51.44 111 ASN A O 1
ATOM 941 N N . LYS A 1 112 ? 8.714 -5.888 10.950 1.00 52.84 112 LYS A N 1
ATOM 942 C CA . LYS A 1 112 ? 8.281 -6.029 12.337 1.00 52.84 112 LYS A CA 1
ATOM 943 C C . LYS A 1 112 ? 6.776 -6.264 12.361 1.00 52.84 112 LYS A C 1
ATOM 945 O O . LYS A 1 112 ? 6.002 -5.320 12.253 1.00 52.84 112 LYS A O 1
ATOM 950 N N . ALA A 1 113 ? 6.375 -7.525 12.516 1.00 53.47 113 ALA A N 1
ATOM 951 C CA . ALA A 1 113 ? 5.012 -7.840 12.920 1.00 53.47 113 ALA A CA 1
ATOM 952 C C . ALA A 1 113 ? 4.683 -7.006 14.167 1.00 53.47 113 ALA A C 1
ATOM 954 O O . ALA A 1 113 ? 5.501 -6.944 15.089 1.00 53.47 113 ALA A O 1
ATOM 955 N N . CYS A 1 114 ? 3.519 -6.358 14.209 1.00 58.16 114 CYS A N 1
ATOM 956 C CA . CYS A 1 114 ? 3.017 -5.801 15.459 1.00 58.16 114 CYS A CA 1
ATOM 957 C C . CYS A 1 114 ? 2.808 -6.960 16.437 1.00 58.16 114 CYS A C 1
ATOM 959 O O . CYS A 1 114 ? 1.764 -7.595 16.467 1.00 58.16 114 CYS A O 1
ATOM 961 N N . THR A 1 115 ? 3.811 -7.266 17.246 1.00 57.12 115 THR A N 1
ATOM 962 C CA . THR A 1 115 ? 3.759 -8.321 18.264 1.00 57.12 115 THR A CA 1
ATOM 963 C C . THR A 1 115 ? 2.957 -7.906 19.499 1.00 57.12 115 THR A C 1
ATOM 965 O O . THR A 1 115 ? 3.087 -8.511 20.557 1.00 57.12 115 THR A O 1
ATOM 968 N N . GLU A 1 116 ? 2.117 -6.876 19.401 1.00 58.69 116 GLU A N 1
ATOM 969 C CA . GLU A 1 116 ? 1.354 -6.338 20.526 1.00 58.69 116 GLU A CA 1
ATOM 970 C C . GLU A 1 116 ? -0.045 -6.940 20.587 1.00 58.69 116 GLU A C 1
ATOM 972 O O . GLU A 1 116 ? -1.053 -6.240 20.589 1.00 58.69 116 GLU A O 1
ATOM 977 N N . ARG A 1 117 ? -0.110 -8.273 20.645 1.00 58.00 117 ARG A N 1
ATOM 978 C CA . ARG A 1 117 ? -1.324 -8.957 21.090 1.00 58.00 117 ARG A CA 1
ATOM 979 C C . ARG A 1 117 ? -1.287 -9.093 22.595 1.00 58.00 117 ARG A C 1
ATOM 981 O O . ARG A 1 117 ? -0.432 -9.789 23.138 1.00 58.00 117 ARG A O 1
ATOM 988 N N . SER A 1 118 ? -2.265 -8.508 23.268 1.00 56.66 118 SER A N 1
ATOM 989 C CA . SER A 1 118 ? -2.599 -8.998 24.592 1.00 56.66 118 SER A CA 1
ATOM 990 C C . SER A 1 118 ? -3.198 -10.402 24.443 1.00 56.66 118 SER A C 1
ATOM 992 O O . SER A 1 118 ? -4.290 -10.559 23.906 1.00 56.66 118 SER A O 1
ATOM 994 N N . ASN A 1 119 ? -2.519 -11.438 24.949 1.00 50.25 119 ASN A N 1
ATOM 995 C CA . ASN A 1 119 ? -3.133 -12.766 25.152 1.00 50.25 119 ASN A CA 1
ATOM 996 C C . ASN A 1 119 ? -4.199 -12.749 26.267 1.00 50.25 119 ASN A C 1
ATOM 998 O O . ASN A 1 119 ? -4.783 -13.777 26.602 1.00 50.25 119 ASN A O 1
ATOM 1002 N N . ARG A 1 120 ? -4.417 -11.586 26.881 1.00 50.34 120 ARG A N 1
ATOM 1003 C CA . ARG A 1 120 ? -5.258 -11.369 28.043 1.00 50.34 120 ARG A CA 1
ATOM 1004 C C . ARG A 1 120 ? -6.438 -10.483 27.649 1.00 50.34 120 ARG A C 1
ATOM 1006 O O . ARG A 1 120 ? -6.261 -9.363 27.177 1.00 50.34 120 ARG A O 1
ATOM 1013 N N . ARG A 1 121 ? -7.656 -10.961 27.913 1.00 52.78 121 ARG A N 1
ATOM 1014 C CA . ARG A 1 121 ? -8.847 -10.091 27.998 1.00 52.78 121 ARG A CA 1
ATOM 1015 C C . ARG A 1 121 ? -8.777 -9.142 29.208 1.00 52.78 121 ARG A C 1
ATOM 1017 O O . ARG A 1 121 ? -9.698 -8.361 29.424 1.00 52.78 121 ARG A O 1
ATOM 1024 N N . ASP A 1 122 ? -7.714 -9.244 30.008 1.00 53.16 122 ASP A N 1
ATOM 1025 C CA . ASP A 1 122 ? -7.508 -8.490 31.235 1.00 53.16 122 ASP A CA 1
ATOM 1026 C C . ASP A 1 122 ? -7.639 -6.983 30.973 1.00 53.16 122 ASP A C 1
ATOM 1028 O O . ASP A 1 122 ? -6.982 -6.416 30.101 1.00 53.16 122 ASP A O 1
ATOM 1032 N N . ASN A 1 123 ? -8.475 -6.343 31.789 1.00 56.91 123 ASN A N 1
ATOM 1033 C CA . ASN A 1 123 ? -8.618 -4.893 31.925 1.00 56.91 123 ASN A CA 1
ATOM 1034 C C . ASN A 1 123 ? -9.328 -4.123 30.804 1.00 56.91 123 ASN A C 1
ATOM 1036 O O . ASN A 1 123 ? -9.297 -2.891 30.833 1.00 56.91 123 ASN A O 1
ATOM 1040 N N . PHE A 1 124 ? -10.067 -4.787 29.908 1.00 65.19 124 PHE A N 1
ATOM 1041 C CA . PHE A 1 124 ? -10.994 -4.088 29.003 1.00 65.19 124 PHE A CA 1
ATOM 1042 C C . PHE A 1 124 ? -11.962 -3.172 29.778 1.00 65.19 124 PHE A C 1
ATOM 1044 O O . PHE A 1 124 ? -12.050 -1.975 29.514 1.00 65.19 124 PHE A O 1
ATOM 1051 N N . ASP A 1 125 ? -12.580 -3.704 30.837 1.00 65.31 125 ASP A N 1
ATOM 1052 C CA . ASP A 1 125 ? -13.502 -2.962 31.705 1.00 65.31 125 ASP A CA 1
ATOM 1053 C C . ASP A 1 125 ? -12.813 -1.946 32.632 1.00 65.31 125 ASP A C 1
ATOM 1055 O O . ASP A 1 125 ? -13.480 -1.136 33.277 1.00 65.31 125 ASP A O 1
ATOM 1059 N N . ALA A 1 126 ? -11.485 -1.965 32.733 1.00 69.75 126 ALA A N 1
ATOM 1060 C CA . ALA A 1 126 ? -10.743 -1.004 33.545 1.00 69.75 126 ALA A CA 1
ATOM 1061 C C . ALA A 1 126 ? -10.296 0.223 32.733 1.00 69.75 126 ALA A C 1
ATOM 1063 O O . ALA A 1 126 ? -9.966 1.252 33.324 1.00 69.75 126 ALA A O 1
ATOM 1064 N N . ASN A 1 127 ? -10.301 0.149 31.395 1.00 80.31 127 ASN A N 1
ATOM 1065 C CA . ASN A 1 127 ? -9.887 1.254 30.537 1.00 80.31 127 ASN A CA 1
ATOM 1066 C C . ASN A 1 127 ? -11.101 2.139 30.146 1.00 80.31 127 ASN A C 1
ATOM 1068 O O . ASN A 1 127 ? -12.038 1.658 29.503 1.00 80.31 127 ASN A O 1
ATOM 1072 N N . PRO A 1 128 ? -11.109 3.440 30.503 1.00 84.00 128 PRO A N 1
ATOM 1073 C CA . PRO A 1 128 ? -12.230 4.334 30.207 1.00 84.00 128 PRO A CA 1
ATOM 1074 C C . PRO A 1 128 ? -12.416 4.586 28.704 1.00 84.00 128 PRO A C 1
ATOM 1076 O O . PRO A 1 128 ? -13.551 4.707 28.250 1.00 84.00 128 PRO A O 1
ATOM 1079 N N . THR A 1 129 ? -11.334 4.621 27.925 1.00 84.44 129 THR A N 1
ATOM 1080 C CA . THR A 1 129 ? -11.362 4.770 26.464 1.00 84.44 129 THR A CA 1
ATOM 1081 C C . THR A 1 129 ? -11.960 3.524 25.807 1.00 84.44 129 THR A C 1
ATOM 1083 O O . THR A 1 129 ? -12.835 3.648 24.958 1.00 84.44 129 THR A O 1
ATOM 1086 N N . ALA A 1 130 ? -11.587 2.325 26.272 1.00 82.88 130 ALA A N 1
ATOM 1087 C CA . ALA A 1 130 ? -12.167 1.064 25.796 1.00 82.88 130 ALA A CA 1
ATOM 1088 C C . ALA A 1 130 ? -13.686 1.015 26.018 1.00 82.88 130 ALA A C 1
ATOM 1090 O O . ALA A 1 130 ? -14.438 0.645 25.118 1.00 82.88 130 ALA A O 1
ATOM 1091 N N . LYS A 1 131 ? -14.148 1.452 27.200 1.00 84.31 131 LYS A N 1
ATOM 1092 C CA . LYS A 1 131 ? -15.581 1.555 27.509 1.00 84.31 131 LYS A CA 1
ATOM 1093 C C . LYS A 1 131 ? -16.310 2.521 26.588 1.00 84.31 131 LYS A C 1
ATOM 1095 O O . LYS A 1 131 ? -17.411 2.203 26.155 1.00 84.31 131 LYS A O 1
ATOM 1100 N N . LYS A 1 132 ? -15.710 3.676 26.286 1.00 85.00 132 LYS A N 1
ATOM 1101 C CA . LYS A 1 132 ? -16.296 4.638 25.347 1.00 85.00 132 LYS A CA 1
ATOM 1102 C C . LYS A 1 132 ? -16.382 4.061 23.937 1.00 85.00 132 LYS A C 1
ATOM 1104 O O . LYS A 1 132 ? -17.459 4.081 23.363 1.00 85.00 132 LYS A O 1
ATOM 1109 N N . MET A 1 133 ? -15.305 3.451 23.436 1.00 84.06 133 MET A N 1
ATOM 1110 C CA . MET A 1 133 ? -15.297 2.784 22.124 1.00 84.06 133 MET A CA 1
ATOM 1111 C C . MET A 1 133 ? -16.350 1.673 22.028 1.00 84.06 133 MET A C 1
ATOM 1113 O O . MET A 1 133 ? -16.938 1.475 20.975 1.00 84.06 133 MET A O 1
ATOM 1117 N N . ALA A 1 134 ? -16.590 0.944 23.121 1.00 83.12 134 ALA A N 1
ATOM 1118 C CA . ALA A 1 134 ? -17.582 -0.127 23.162 1.00 83.12 134 ALA A CA 1
ATOM 1119 C C . ALA A 1 134 ? -19.031 0.367 23.317 1.00 83.12 134 ALA A C 1
ATOM 1121 O O . ALA A 1 134 ? -19.969 -0.353 22.972 1.00 83.12 134 ALA A O 1
ATOM 1122 N N . ALA A 1 135 ? -19.215 1.561 23.887 1.00 77.81 135 ALA A N 1
ATOM 1123 C CA . ALA A 1 135 ? -20.514 2.205 24.052 1.00 77.81 135 ALA A CA 1
ATOM 1124 C C . ALA A 1 135 ? -20.940 2.955 22.781 1.00 77.81 135 ALA A C 1
ATOM 1126 O O . ALA A 1 135 ? -22.116 2.932 22.419 1.00 77.81 135 ALA A O 1
ATOM 1127 N N . GLU A 1 136 ? -19.989 3.582 22.090 1.00 68.94 136 GLU A N 1
ATOM 1128 C CA . GLU A 1 136 ? -20.199 4.248 20.808 1.00 68.94 136 GLU A CA 1
ATOM 1129 C C . GLU A 1 136 ? -20.095 3.216 19.681 1.00 68.94 136 GLU A C 1
ATOM 1131 O O . GLU A 1 136 ? -19.037 2.914 19.138 1.00 68.94 136 GLU A O 1
ATOM 1136 N N . VAL A 1 137 ? -21.244 2.615 19.366 1.00 65.44 137 VAL A N 1
ATOM 1137 C CA . VAL A 1 137 ? -21.359 1.434 18.496 1.00 65.44 137 VAL A CA 1
ATOM 1138 C C . VAL A 1 137 ? -20.905 1.700 17.053 1.00 65.44 137 VAL A C 1
ATOM 1140 O O . VAL A 1 137 ? -20.698 0.745 16.313 1.00 65.44 137 VAL A O 1
ATOM 1143 N N . LYS A 1 138 ? -20.741 2.957 16.620 1.00 80.56 138 LYS A N 1
ATOM 1144 C CA . LYS A 1 138 ? -20.487 3.296 15.213 1.00 80.56 138 LYS A CA 1
ATOM 1145 C C . LYS A 1 138 ? -19.223 4.127 15.043 1.00 80.56 138 LYS A C 1
ATOM 1147 O O . LYS A 1 138 ? -19.132 5.253 15.518 1.00 80.56 138 LYS A O 1
ATOM 1152 N N . ALA A 1 139 ? -18.280 3.579 14.289 1.00 85.38 139 ALA A N 1
ATOM 1153 C CA . ALA A 1 139 ? -17.088 4.273 13.831 1.00 85.38 139 ALA A CA 1
ATOM 1154 C C . ALA A 1 139 ? -17.010 4.297 12.300 1.00 85.38 139 ALA A C 1
ATOM 1156 O O . ALA A 1 139 ? -17.566 3.442 11.597 1.00 85.38 139 ALA A O 1
ATOM 1157 N N . VAL A 1 140 ? -16.276 5.282 11.790 1.00 88.12 140 VAL A N 1
ATOM 1158 C CA . VAL A 1 140 ? -15.870 5.404 10.394 1.00 88.12 140 VAL A CA 1
ATOM 1159 C C . VAL A 1 140 ? -14.412 4.979 10.284 1.00 88.12 140 VAL A C 1
ATOM 1161 O O . VAL A 1 140 ? -13.537 5.571 10.906 1.00 88.12 140 VAL A O 1
ATOM 1164 N N . TRP A 1 141 ? -14.138 3.959 9.475 1.00 87.62 141 TRP A N 1
ATOM 1165 C CA . TRP A 1 141 ? -12.805 3.390 9.288 1.00 87.62 141 TRP A CA 1
ATOM 1166 C C . TRP A 1 141 ? -12.281 3.734 7.895 1.00 87.62 141 TRP A C 1
ATOM 1168 O O . TRP A 1 141 ? -12.744 3.169 6.903 1.00 87.62 141 TRP A O 1
ATOM 1178 N N . GLY A 1 142 ? -11.349 4.687 7.790 1.00 82.19 142 GLY A N 1
ATOM 1179 C CA . GLY A 1 142 ? -10.811 5.114 6.491 1.00 82.19 142 GLY A CA 1
ATOM 1180 C C . GLY A 1 142 ? -11.895 5.577 5.503 1.00 82.19 142 GLY A C 1
ATOM 1181 O O . GLY A 1 142 ? -11.812 5.280 4.314 1.00 82.19 142 GLY A O 1
ATOM 1182 N N . GLY A 1 143 ? -12.947 6.239 6.000 1.00 82.88 143 GLY A N 1
ATOM 1183 C CA . GLY A 1 143 ? -14.105 6.687 5.211 1.00 82.88 143 GLY A CA 1
ATOM 1184 C C . GLY A 1 143 ? -15.246 5.669 5.078 1.00 82.88 143 GLY A C 1
ATOM 1185 O O . GLY A 1 143 ? -16.300 6.003 4.537 1.00 82.88 143 GLY A O 1
ATOM 1186 N N . VAL A 1 144 ? -15.084 4.444 5.587 1.00 84.00 144 VAL A N 1
ATOM 1187 C CA . VAL A 1 144 ? -16.114 3.396 5.526 1.00 84.00 144 VAL A CA 1
ATOM 1188 C C . VAL A 1 144 ? -16.935 3.373 6.810 1.00 84.00 144 VAL A C 1
ATOM 1190 O O . VAL A 1 144 ? -16.395 3.190 7.897 1.00 84.00 144 VAL A O 1
ATOM 1193 N N . LYS A 1 145 ? -18.252 3.557 6.673 1.00 85.06 145 LYS A N 1
ATOM 1194 C CA . LYS A 1 145 ? -19.219 3.512 7.781 1.00 85.06 145 LYS A CA 1
ATOM 1195 C C . LYS A 1 145 ? -19.565 2.071 8.182 1.00 85.06 145 LYS A C 1
ATOM 1197 O O . LYS A 1 145 ? -19.270 1.134 7.443 1.00 85.06 145 LYS A O 1
ATOM 1202 N N . TYR A 1 146 ? -20.278 1.924 9.302 1.00 81.56 146 TYR A N 1
ATOM 1203 C CA . TYR A 1 146 ? -20.794 0.647 9.832 1.00 81.56 146 TYR A CA 1
ATOM 1204 C C . TYR A 1 146 ? -19.723 -0.279 10.415 1.00 81.56 146 TYR A C 1
ATOM 1206 O O . TYR A 1 146 ? -19.765 -1.497 10.236 1.00 81.56 146 TYR A O 1
ATOM 1214 N N . VAL A 1 147 ? -18.757 0.309 11.113 1.00 87.38 147 VAL A N 1
ATOM 1215 C CA . VAL A 1 147 ? -17.767 -0.434 11.885 1.00 87.38 147 VAL A CA 1
ATOM 1216 C C . VAL A 1 147 ? -18.142 -0.371 13.363 1.00 87.38 147 VAL A C 1
ATOM 1218 O O . VAL A 1 147 ? -18.353 0.721 13.886 1.00 87.38 147 VAL A O 1
ATOM 1221 N N . GLU A 1 148 ? -18.239 -1.530 14.021 1.00 88.38 148 GLU A N 1
ATOM 1222 C CA . GLU A 1 148 ? -18.692 -1.639 15.413 1.00 88.38 148 GLU A CA 1
ATOM 1223 C C . GLU A 1 148 ? -17.661 -2.348 16.294 1.00 88.38 148 GLU A C 1
ATOM 1225 O O . GLU A 1 148 ? -17.241 -3.480 16.023 1.00 88.38 148 GLU A O 1
ATOM 1230 N N . PHE A 1 149 ? -17.306 -1.701 17.400 1.00 87.19 149 PHE A N 1
ATOM 1231 C CA . PHE A 1 149 ? -16.444 -2.245 18.442 1.00 87.19 149 PHE A CA 1
ATOM 1232 C C . PHE A 1 149 ? -17.318 -2.780 19.580 1.00 87.19 149 PHE A C 1
ATOM 1234 O O . PHE A 1 149 ? -17.896 -2.016 20.341 1.00 87.19 149 PHE A O 1
ATOM 1241 N N . GLN A 1 150 ? -17.468 -4.101 19.700 1.00 85.62 150 GLN A N 1
ATOM 1242 C CA . GLN A 1 150 ? -18.359 -4.687 20.708 1.00 85.62 150 GLN A CA 1
ATOM 1243 C C . GLN A 1 150 ? -17.648 -4.917 22.055 1.00 85.62 150 GLN A C 1
ATOM 1245 O O . GLN A 1 150 ? -16.479 -5.315 22.057 1.00 85.62 150 GLN A O 1
ATOM 1250 N N . PRO A 1 151 ? -18.345 -4.783 23.204 1.00 80.69 151 PRO A N 1
ATOM 1251 C CA . PRO A 1 151 ? -17.756 -4.976 24.538 1.00 80.69 151 PRO A CA 1
ATOM 1252 C C . PRO A 1 151 ? -17.153 -6.367 24.787 1.00 80.69 151 PRO A C 1
ATOM 1254 O O . PRO A 1 151 ? -16.272 -6.534 25.620 1.00 80.69 151 PRO A O 1
ATOM 1257 N N . ASN A 1 152 ? -17.614 -7.387 24.062 1.00 78.88 152 ASN A N 1
ATOM 1258 C CA . ASN A 1 152 ? -17.097 -8.757 24.148 1.00 78.88 152 ASN A CA 1
ATOM 1259 C C . ASN A 1 152 ? -15.770 -8.961 23.379 1.00 78.88 152 ASN A C 1
ATOM 1261 O O . ASN A 1 152 ? -15.310 -10.100 23.261 1.00 78.88 152 ASN A O 1
ATOM 1265 N N . GLY A 1 153 ? -15.178 -7.890 22.836 1.00 81.06 153 GLY A N 1
ATOM 1266 C CA . GLY A 1 153 ? -13.965 -7.930 22.017 1.00 81.06 153 GLY A CA 1
ATOM 1267 C C . GLY A 1 153 ? -14.212 -8.343 20.565 1.00 81.06 153 GLY A C 1
ATOM 1268 O O . GLY A 1 153 ? -13.256 -8.595 19.834 1.00 81.06 153 GLY A O 1
ATOM 1269 N N . VAL A 1 154 ? -15.471 -8.429 20.122 1.00 86.31 154 VAL A N 1
ATOM 1270 C CA . VAL A 1 154 ? -15.814 -8.678 18.716 1.00 86.31 154 VAL A CA 1
ATOM 1271 C C . VAL A 1 154 ? -15.770 -7.369 17.942 1.00 86.31 154 VAL A C 1
ATOM 1273 O O . VAL A 1 154 ? -16.312 -6.354 18.371 1.00 86.31 154 VAL A O 1
ATOM 1276 N N . PHE A 1 155 ? -15.126 -7.399 16.782 1.00 88.62 155 PHE A N 1
ATOM 1277 C CA . PHE A 1 155 ? -15.031 -6.260 15.883 1.00 88.62 155 PHE A CA 1
ATOM 1278 C C . PHE A 1 155 ? -15.841 -6.547 14.621 1.00 88.62 155 PHE A C 1
ATOM 1280 O O . PHE A 1 155 ? -15.510 -7.464 13.872 1.00 88.62 155 PHE A O 1
ATOM 1287 N N . LYS A 1 156 ? -16.937 -5.821 14.388 1.00 89.69 156 LYS A N 1
ATOM 1288 C CA . LYS A 1 156 ? -17.763 -6.013 13.191 1.00 89.69 156 LYS A CA 1
ATOM 1289 C C . LYS A 1 156 ? -17.405 -4.983 12.139 1.00 89.69 156 LYS A C 1
ATOM 1291 O O . LYS A 1 156 ? -17.430 -3.785 12.397 1.00 89.69 156 LYS A O 1
ATOM 1296 N N . THR A 1 157 ? -17.125 -5.467 10.938 1.00 89.62 157 THR A N 1
ATOM 1297 C CA . THR A 1 157 ? -16.860 -4.628 9.771 1.00 89.62 157 THR A CA 1
ATOM 1298 C C . THR A 1 157 ? -17.700 -5.102 8.585 1.00 89.62 157 THR A C 1
ATOM 1300 O O . THR A 1 157 ? -18.093 -6.274 8.552 1.00 89.62 157 THR A O 1
ATOM 1303 N N . PRO A 1 158 ? -17.915 -4.260 7.558 1.00 86.62 158 PRO A N 1
ATOM 1304 C CA . PRO A 1 158 ? -18.546 -4.689 6.307 1.00 86.62 158 PRO A CA 1
ATOM 1305 C C . PRO A 1 158 ? -17.804 -5.831 5.593 1.00 86.62 158 PRO A C 1
ATOM 1307 O O . PRO A 1 158 ? -18.388 -6.528 4.768 1.00 86.62 158 PRO A O 1
ATOM 1310 N N . TRP A 1 159 ? -16.520 -6.034 5.904 1.00 84.94 159 TRP A N 1
ATOM 1311 C CA . TRP A 1 159 ? -15.663 -7.047 5.280 1.00 84.94 159 TRP A CA 1
ATOM 1312 C C . TRP A 1 159 ? -15.606 -8.370 6.047 1.00 84.94 159 TRP A C 1
ATOM 1314 O O . TRP A 1 159 ? -14.968 -9.317 5.591 1.00 84.94 159 TRP A O 1
ATOM 1324 N N . GLY A 1 160 ? -16.245 -8.439 7.214 1.00 86.06 160 GLY A N 1
ATOM 1325 C CA . GLY A 1 160 ? -16.263 -9.625 8.054 1.00 86.06 160 GLY A CA 1
ATOM 1326 C C . GLY A 1 160 ? -16.149 -9.310 9.538 1.00 86.06 160 GLY A C 1
ATOM 1327 O O . GLY A 1 160 ? -16.052 -8.158 9.971 1.00 86.06 160 GLY A O 1
ATOM 1328 N N . VAL A 1 161 ? -16.165 -10.381 10.324 1.00 87.75 161 VAL A N 1
ATOM 1329 C CA . VAL A 1 161 ? -16.040 -10.323 11.778 1.00 87.75 161 VAL A CA 1
ATOM 1330 C C . VAL A 1 161 ? -14.581 -10.536 12.167 1.00 87.75 161 VAL A C 1
ATOM 1332 O O . VAL A 1 161 ? -13.914 -11.442 11.669 1.00 87.75 161 VAL A O 1
ATOM 1335 N N . GLY A 1 162 ? -14.105 -9.681 13.056 1.00 88.44 162 GLY A N 1
ATOM 1336 C CA . GLY A 1 162 ? -12.775 -9.678 13.628 1.00 88.44 162 GLY A CA 1
ATOM 1337 C C . GLY A 1 162 ? -12.800 -9.640 15.154 1.00 88.44 162 GLY A C 1
ATOM 1338 O O . GLY A 1 162 ? -13.844 -9.806 15.790 1.00 88.44 162 GLY A O 1
ATOM 1339 N N . SER A 1 163 ? -11.639 -9.383 15.744 1.00 87.38 163 SER A N 1
ATOM 1340 C CA . SER A 1 163 ? -11.461 -9.218 17.187 1.00 87.38 163 SER A CA 1
ATOM 1341 C C . SER A 1 163 ? -10.680 -7.953 17.500 1.00 87.38 163 SER A C 1
ATOM 1343 O O . SER A 1 163 ? -9.765 -7.610 16.761 1.00 87.38 163 SER A O 1
ATOM 1345 N N . TRP A 1 164 ? -10.981 -7.298 18.612 1.00 87.75 164 TRP A N 1
ATOM 1346 C CA . TRP A 1 164 ? -10.247 -6.123 19.072 1.00 87.75 164 TRP A CA 1
ATOM 1347 C C . TRP A 1 164 ? -10.004 -6.171 20.581 1.00 87.75 164 TRP A C 1
ATOM 1349 O O . TRP A 1 164 ? -10.635 -6.947 21.303 1.00 87.75 164 TRP A O 1
ATOM 1359 N N . GLY A 1 165 ? -9.078 -5.347 21.062 1.00 85.88 165 GLY A N 1
ATOM 1360 C CA . GLY A 1 165 ? -8.764 -5.258 22.484 1.00 85.88 165 GLY A CA 1
ATOM 1361 C C . GLY A 1 165 ? -7.608 -4.312 22.782 1.00 85.88 165 GLY A C 1
ATOM 1362 O O . GLY A 1 165 ? -7.171 -3.555 21.920 1.00 85.88 165 GLY A O 1
ATOM 1363 N N . LEU A 1 166 ? -7.110 -4.352 24.017 1.00 84.19 166 LEU A N 1
ATOM 1364 C CA . LEU A 1 166 ? -5.972 -3.539 24.454 1.00 84.19 166 LEU A CA 1
ATOM 1365 C C . LEU A 1 166 ? -4.657 -4.067 23.868 1.00 84.19 166 LEU A C 1
ATOM 1367 O O . LEU A 1 166 ? -4.404 -5.275 23.878 1.00 84.19 166 LEU A O 1
ATOM 1371 N N . ALA A 1 167 ? -3.810 -3.159 23.386 1.00 79.81 167 ALA A N 1
ATOM 1372 C CA . ALA A 1 167 ? -2.447 -3.490 22.985 1.00 79.81 167 ALA A CA 1
ATOM 1373 C C . ALA A 1 167 ? -1.550 -3.701 24.221 1.00 79.81 167 ALA A C 1
ATOM 1375 O O . ALA A 1 167 ? -1.841 -3.211 25.312 1.00 79.81 167 ALA A O 1
ATOM 1376 N N . LEU A 1 168 ? -0.452 -4.451 24.061 1.00 71.88 168 LEU A N 1
ATOM 1377 C CA . LEU A 1 168 ? 0.507 -4.697 25.151 1.00 71.88 168 LEU A CA 1
ATOM 1378 C C . LEU A 1 168 ? 1.315 -3.453 25.531 1.00 71.88 168 LEU A C 1
ATOM 1380 O O . LEU A 1 168 ? 1.749 -3.344 26.679 1.00 71.88 168 LEU A O 1
ATOM 1384 N N . SER A 1 169 ? 1.566 -2.549 24.581 1.00 66.75 169 SER A N 1
ATOM 1385 C CA . SER A 1 169 ? 2.294 -1.314 24.848 1.00 66.75 169 SER A CA 1
ATOM 1386 C C . SER A 1 169 ? 1.335 -0.136 24.931 1.00 66.75 169 SER A C 1
ATOM 1388 O O . SER A 1 169 ? 0.420 -0.011 24.128 1.00 66.75 169 SER A O 1
ATOM 1390 N N . GLY A 1 170 ? 1.591 0.764 25.878 1.00 67.12 170 GLY A N 1
ATOM 1391 C CA . GLY A 1 170 ? 0.956 2.075 25.921 1.00 67.12 170 GLY A CA 1
ATOM 1392 C C . GLY A 1 170 ? -0.426 2.116 26.572 1.00 67.12 170 GLY A C 1
ATOM 1393 O O . GLY A 1 170 ? -1.258 1.221 26.457 1.00 67.12 170 GLY A O 1
ATOM 1394 N N . LYS A 1 171 ? -0.669 3.227 27.267 1.00 70.06 171 LYS A N 1
ATOM 1395 C CA . LYS A 1 171 ? -2.008 3.645 27.671 1.00 70.06 171 LYS A CA 1
ATOM 1396 C C . LYS A 1 171 ? -2.722 4.150 26.408 1.00 70.06 171 LYS A C 1
ATOM 1398 O O . LYS A 1 171 ? -2.109 4.876 25.635 1.00 70.06 171 LYS A O 1
ATOM 1403 N N . ASP A 1 172 ? -3.968 3.734 26.194 1.00 82.31 172 ASP A N 1
ATOM 1404 C CA . ASP A 1 172 ? -4.807 4.138 25.047 1.00 82.31 172 ASP A CA 1
ATOM 1405 C C . ASP A 1 172 ? -4.344 3.638 23.663 1.00 82.31 172 ASP A C 1
ATOM 1407 O O . ASP A 1 172 ? -4.636 4.247 22.631 1.00 82.31 172 ASP A O 1
ATOM 1411 N N . LYS A 1 173 ? -3.670 2.482 23.641 1.00 86.50 173 LYS A N 1
ATOM 1412 C CA . LYS A 1 173 ? -3.408 1.715 22.419 1.00 86.50 173 LYS A CA 1
ATOM 1413 C C . LYS A 1 173 ? -4.255 0.452 22.369 1.00 86.50 173 LYS A C 1
ATOM 1415 O O . LYS A 1 173 ? -4.415 -0.257 23.365 1.00 86.50 173 LYS A O 1
ATOM 1420 N N . PHE A 1 174 ? -4.767 0.152 21.186 1.00 87.31 174 PHE A N 1
ATOM 1421 C CA . PHE A 1 174 ? -5.666 -0.967 20.935 1.00 87.31 174 PHE A CA 1
ATOM 1422 C C . PHE A 1 174 ? -5.203 -1.759 19.719 1.00 87.31 174 PHE A C 1
ATOM 1424 O O . PHE A 1 174 ? -4.483 -1.243 18.871 1.00 87.31 174 PHE A O 1
ATOM 1431 N N . PHE A 1 175 ? -5.628 -3.010 19.610 1.00 88.06 175 PHE A N 1
ATOM 1432 C CA . PHE A 1 175 ? -5.494 -3.788 18.384 1.00 88.06 175 PHE A CA 1
ATOM 1433 C C . PHE A 1 175 ? -6.871 -4.065 17.782 1.00 88.06 175 PHE A C 1
ATOM 1435 O O . PHE A 1 175 ? -7.846 -4.208 18.520 1.00 88.06 175 PHE A O 1
ATOM 1442 N N . ALA A 1 176 ? -6.938 -4.182 16.457 1.00 88.50 176 ALA A N 1
ATOM 1443 C CA . ALA A 1 176 ? -8.089 -4.710 15.732 1.00 88.50 176 ALA A CA 1
ATOM 1444 C C . ALA A 1 176 ? -7.628 -5.656 14.615 1.00 88.50 176 ALA A C 1
ATOM 1446 O O . ALA A 1 176 ? -6.922 -5.272 13.680 1.00 88.50 176 ALA A O 1
ATOM 1447 N N . ASP A 1 177 ? -8.070 -6.902 14.708 1.00 86.44 177 ASP A N 1
ATOM 1448 C CA . ASP A 1 177 ? -7.730 -7.998 13.812 1.00 86.44 177 ASP A CA 1
ATOM 1449 C C . ASP A 1 177 ? -8.956 -8.352 12.980 1.00 86.44 177 ASP A C 1
ATOM 1451 O O . ASP A 1 177 ? -9.954 -8.826 13.517 1.00 86.44 177 ASP A O 1
ATOM 1455 N N . PHE A 1 178 ? -8.891 -8.160 11.667 1.00 85.94 178 PHE A N 1
ATOM 1456 C CA . PHE A 1 178 ? -9.954 -8.557 10.744 1.00 85.94 178 PHE A CA 1
ATOM 1457 C C . PHE A 1 178 ? -9.367 -8.844 9.361 1.00 85.94 178 PHE A C 1
ATOM 1459 O O . PHE A 1 178 ? -8.310 -8.329 9.000 1.00 85.94 178 PHE A O 1
ATOM 1466 N N . VAL A 1 179 ? -10.029 -9.717 8.592 1.00 83.00 179 VAL A N 1
ATOM 1467 C CA . VAL A 1 179 ? -9.627 -10.074 7.213 1.00 83.00 179 VAL A CA 1
ATOM 1468 C C . VAL A 1 179 ? -8.144 -10.497 7.140 1.00 83.00 179 VAL A C 1
ATOM 1470 O O . VAL A 1 179 ? -7.381 -10.100 6.264 1.00 83.00 179 VAL A O 1
ATOM 1473 N N . GLY A 1 180 ? -7.704 -11.281 8.130 1.00 75.50 180 GLY A N 1
ATOM 1474 C CA . GLY A 1 180 ? -6.336 -11.803 8.209 1.00 75.50 180 GLY A CA 1
ATOM 1475 C C . GLY A 1 180 ? -5.246 -10.757 8.459 1.00 75.50 180 GLY A C 1
ATOM 1476 O O . GLY A 1 180 ? -4.071 -11.091 8.334 1.00 75.50 180 GLY A O 1
ATOM 1477 N N . THR A 1 181 ? -5.605 -9.517 8.810 1.00 79.31 181 THR A N 1
ATOM 1478 C CA . THR A 1 181 ? -4.635 -8.449 9.063 1.00 79.31 181 THR A CA 1
ATOM 1479 C C . THR A 1 181 ? -4.853 -7.816 10.431 1.00 79.31 181 THR A C 1
ATOM 1481 O O . THR A 1 181 ? -5.983 -7.544 10.836 1.00 79.31 181 THR A O 1
ATOM 1484 N N . GLN A 1 182 ? -3.749 -7.593 11.140 1.00 84.00 182 GLN A N 1
ATOM 1485 C CA . GLN A 1 182 ? -3.725 -6.903 12.423 1.00 84.00 182 GLN A CA 1
ATOM 1486 C C . GLN A 1 182 ? -3.506 -5.409 12.207 1.00 84.00 182 GLN A C 1
ATOM 1488 O O . GLN A 1 182 ? -2.699 -5.000 11.366 1.00 84.00 182 GLN A O 1
ATOM 1493 N N . HIS A 1 183 ? -4.210 -4.609 12.992 1.00 87.19 183 HIS A N 1
ATOM 1494 C CA . HIS A 1 183 ? -4.111 -3.159 13.004 1.00 87.19 183 HIS A CA 1
ATOM 1495 C C . HIS A 1 183 ? -3.863 -2.688 14.432 1.00 87.19 183 HIS A C 1
ATOM 1497 O O . HIS A 1 183 ? -4.450 -3.229 15.369 1.00 87.19 183 HIS A O 1
ATOM 1503 N N . LEU A 1 184 ? -3.003 -1.687 14.592 1.00 88.00 184 LEU A N 1
ATOM 1504 C CA . LEU A 1 184 ? -2.755 -1.012 15.860 1.00 88.00 184 LEU A CA 1
ATOM 1505 C C . LEU A 1 184 ? -3.471 0.336 15.838 1.00 88.00 184 LEU A C 1
ATOM 1507 O O . LEU A 1 184 ? -3.238 1.129 14.932 1.00 88.00 184 LEU A O 1
ATOM 1511 N N . LEU A 1 185 ? -4.324 0.592 16.823 1.00 89.00 185 LEU A N 1
ATOM 1512 C CA . LEU A 1 185 ? -4.994 1.867 17.015 1.00 89.00 185 LEU A CA 1
ATOM 1513 C C . LEU A 1 185 ? -4.317 2.634 18.148 1.00 89.00 185 LEU A C 1
ATOM 1515 O O . LEU A 1 185 ? -4.092 2.089 19.226 1.00 89.00 185 LEU A O 1
ATOM 1519 N N . GLU A 1 186 ? -4.044 3.907 17.919 1.00 89.62 186 GLU A N 1
ATOM 1520 C CA . GLU A 1 186 ? -3.493 4.840 18.893 1.00 89.62 186 GLU A CA 1
ATOM 1521 C C . GLU A 1 186 ? -4.409 6.060 18.961 1.00 89.62 186 GLU A C 1
ATOM 1523 O O . GLU A 1 186 ? -4.739 6.663 17.935 1.00 89.62 186 GLU A O 1
ATOM 1528 N N . LEU A 1 187 ? -4.869 6.396 20.166 1.00 89.19 187 LEU A N 1
ATOM 1529 C CA . LEU A 1 187 ? -5.699 7.577 20.379 1.00 89.19 187 LEU A CA 1
ATOM 1530 C C . LEU A 1 187 ? -4.879 8.838 20.075 1.00 89.19 187 LEU A C 1
ATOM 1532 O O . LEU A 1 187 ? -3.838 9.059 20.692 1.00 89.19 187 LEU A O 1
ATOM 1536 N N . ILE A 1 188 ? -5.359 9.671 19.147 1.00 88.50 188 ILE A N 1
ATOM 1537 C CA . ILE A 1 188 ? -4.799 11.013 18.933 1.00 88.50 188 ILE A CA 1
ATOM 1538 C C . ILE A 1 188 ? -5.496 11.973 19.897 1.00 88.50 188 ILE A C 1
ATOM 1540 O O . ILE A 1 188 ? -4.874 12.582 20.760 1.00 88.50 188 ILE A O 1
ATOM 1544 N N . GLU A 1 189 ? -6.813 12.067 19.749 1.00 87.94 189 GLU A N 1
ATOM 1545 C CA . GLU A 1 189 ? -7.717 12.897 20.533 1.00 87.94 189 GLU A CA 1
ATOM 1546 C C . GLU A 1 189 ? -9.114 12.325 20.323 1.00 87.94 189 GLU A C 1
ATOM 1548 O O . GLU A 1 189 ? -9.455 11.986 19.198 1.00 87.94 189 GLU A O 1
ATOM 1553 N N . TRP A 1 190 ? -9.928 12.191 21.367 1.00 84.56 190 TRP A N 1
ATOM 1554 C CA . TRP A 1 190 ? -11.279 11.645 21.215 1.00 84.56 190 TRP A CA 1
ATOM 1555 C C . TRP A 1 190 ? -12.143 12.536 20.303 1.00 84.56 190 TRP A C 1
ATOM 1557 O O . TRP A 1 190 ? -12.171 13.743 20.552 1.00 84.56 190 TRP A O 1
ATOM 1567 N N . PRO A 1 191 ? -12.885 11.998 19.307 1.00 88.19 191 PRO A N 1
ATOM 1568 C CA . PRO A 1 191 ? -13.160 10.581 18.994 1.00 88.19 191 PRO A CA 1
ATOM 1569 C C . PRO A 1 191 ? -12.253 9.949 17.909 1.00 88.19 191 PRO A C 1
ATOM 1571 O O . PRO A 1 191 ? -12.617 8.956 17.278 1.00 88.19 191 PRO A O 1
ATOM 1574 N N . THR A 1 192 ? -11.075 10.516 17.663 1.00 89.56 192 THR A N 1
ATOM 1575 C CA . THR A 1 192 ? -10.183 10.197 16.542 1.00 89.56 192 THR A CA 1
ATOM 1576 C C . THR A 1 192 ? -8.982 9.337 16.945 1.00 89.56 192 THR A C 1
ATOM 1578 O O . THR A 1 192 ? -8.189 9.662 17.835 1.00 89.56 192 THR A O 1
ATOM 1581 N N . PHE A 1 193 ? -8.780 8.261 16.191 1.00 91.06 193 PHE A N 1
ATOM 1582 C CA . PHE A 1 193 ? -7.679 7.322 16.341 1.00 91.06 193 PHE A CA 1
ATOM 1583 C C . PHE A 1 193 ? -6.845 7.249 15.067 1.00 91.06 193 PHE A C 1
ATOM 1585 O O . PHE A 1 193 ? -7.351 7.256 13.940 1.00 91.06 193 PHE A O 1
ATOM 1592 N N . LYS A 1 194 ? -5.538 7.113 15.263 1.00 91.00 194 LYS A N 1
ATOM 1593 C CA . LYS A 1 194 ? -4.608 6.678 14.233 1.00 91.00 194 LYS A CA 1
ATOM 1594 C C . LYS A 1 194 ? -4.631 5.160 14.185 1.00 91.00 194 LYS A C 1
ATOM 1596 O O . LYS A 1 194 ? -4.412 4.525 15.207 1.00 91.00 194 LYS A O 1
ATOM 1601 N N . CYS A 1 195 ? -4.857 4.575 13.020 1.00 89.00 195 CYS A N 1
ATOM 1602 C CA . CYS A 1 195 ? -4.744 3.142 12.814 1.00 89.00 195 CYS A CA 1
ATOM 1603 C C . CYS A 1 195 ? -3.594 2.838 11.865 1.00 89.00 195 CYS A C 1
ATOM 1605 O O . CYS A 1 195 ? -3.584 3.308 10.733 1.00 89.00 195 CYS A O 1
ATOM 1607 N N . THR A 1 196 ? -2.660 2.009 12.314 1.00 86.56 196 THR A N 1
ATOM 1608 C CA . THR A 1 196 ? -1.529 1.540 11.521 1.00 86.56 196 THR A CA 1
ATOM 1609 C C . THR A 1 196 ? -1.697 0.051 11.239 1.00 86.56 196 THR A C 1
ATOM 1611 O O . THR A 1 196 ? -1.767 -0.766 12.162 1.00 86.56 196 THR A O 1
ATOM 1614 N N . ARG A 1 197 ? -1.758 -0.329 9.961 1.00 83.62 197 ARG A N 1
ATOM 1615 C CA . ARG A 1 197 ? -1.827 -1.729 9.539 1.00 83.62 197 ARG A CA 1
ATOM 1616 C C . ARG A 1 197 ? -0.467 -2.395 9.697 1.00 83.62 197 ARG A C 1
ATOM 1618 O O . ARG A 1 197 ? 0.547 -1.923 9.197 1.00 83.62 197 ARG A O 1
ATOM 1625 N N . CYS A 1 198 ? -0.438 -3.538 10.361 1.00 77.19 198 CYS A N 1
ATOM 1626 C CA . CYS A 1 198 ? 0.810 -4.162 10.789 1.00 77.19 198 CYS A CA 1
ATOM 1627 C C . CYS A 1 198 ? 1.576 -4.886 9.679 1.00 77.19 198 CYS A C 1
ATOM 1629 O O . CYS A 1 198 ? 2.760 -5.162 9.842 1.00 77.19 198 CYS A O 1
ATOM 1631 N N . SER A 1 199 ? 0.924 -5.200 8.556 1.00 69.88 199 SER A N 1
ATOM 1632 C CA . SER A 1 199 ? 1.576 -5.837 7.407 1.00 69.88 199 SER A CA 1
ATOM 1633 C C . SER A 1 199 ? 2.470 -4.883 6.617 1.00 69.88 199 SER A C 1
ATOM 1635 O O . SER A 1 199 ? 3.458 -5.319 6.026 1.00 69.88 199 SER A O 1
ATOM 1637 N N . ASP A 1 200 ? 2.110 -3.600 6.565 1.00 66.94 200 ASP A N 1
ATOM 1638 C CA . ASP A 1 200 ? 2.745 -2.638 5.660 1.00 66.94 200 ASP A CA 1
ATOM 1639 C C . ASP A 1 200 ? 2.885 -1.204 6.186 1.00 66.94 200 ASP A C 1
ATOM 1641 O O . ASP A 1 200 ? 3.417 -0.332 5.495 1.00 66.94 200 ASP A O 1
ATOM 1645 N N . GLY A 1 201 ? 2.448 -0.959 7.420 1.00 72.88 201 GLY A N 1
ATOM 1646 C CA . GLY A 1 201 ? 2.502 0.354 8.054 1.00 72.88 201 GLY A CA 1
ATOM 1647 C C . GLY A 1 201 ? 1.520 1.358 7.491 1.00 72.88 201 GLY A C 1
ATOM 1648 O O . GLY A 1 201 ? 1.688 2.542 7.754 1.00 72.88 201 GLY A O 1
ATOM 1649 N N . ASP A 1 202 ? 0.545 0.908 6.705 1.00 76.12 202 ASP A N 1
ATOM 1650 C CA . ASP A 1 202 ? -0.464 1.784 6.131 1.00 76.12 202 ASP A CA 1
ATOM 1651 C C . ASP A 1 202 ? -1.238 2.493 7.247 1.00 76.12 202 ASP A C 1
ATOM 1653 O O . ASP A 1 202 ? -1.712 1.849 8.189 1.00 76.12 202 ASP A O 1
ATOM 1657 N N . GLU A 1 203 ? -1.312 3.819 7.165 1.00 84.69 203 GLU A N 1
ATOM 1658 C CA . GLU A 1 203 ? -1.904 4.659 8.200 1.00 84.69 203 GLU A CA 1
ATOM 1659 C C . GLU A 1 203 ? -3.245 5.200 7.727 1.00 84.69 203 GLU A C 1
ATOM 1661 O O . GLU A 1 203 ? -3.347 5.902 6.722 1.00 84.69 203 GLU A O 1
ATOM 1666 N N . ILE A 1 204 ? -4.282 4.912 8.499 1.00 87.62 204 ILE A N 1
ATOM 1667 C CA . ILE A 1 204 ? -5.643 5.368 8.251 1.00 87.62 204 ILE A CA 1
ATOM 1668 C C . ILE A 1 204 ? -6.206 6.007 9.513 1.00 87.62 204 ILE A C 1
ATOM 1670 O O . ILE A 1 204 ? -5.791 5.702 10.632 1.00 87.62 204 ILE A O 1
ATOM 1674 N N . ARG A 1 205 ? -7.169 6.908 9.335 1.00 88.31 205 ARG A N 1
ATOM 1675 C CA . ARG A 1 205 ? -7.893 7.519 10.449 1.00 88.31 205 ARG A CA 1
ATOM 1676 C C . ARG A 1 205 ? -9.172 6.753 10.737 1.00 88.31 205 ARG A C 1
ATOM 1678 O O . ARG A 1 205 ? -9.854 6.298 9.813 1.00 88.31 205 ARG A O 1
ATOM 1685 N N . ILE A 1 206 ? -9.469 6.630 12.022 1.00 89.50 206 ILE A N 1
ATOM 1686 C CA . ILE A 1 206 ? -10.732 6.109 12.529 1.00 89.50 206 ILE A CA 1
ATOM 1687 C C . ILE A 1 206 ? -11.369 7.202 13.369 1.00 89.50 206 ILE A C 1
ATOM 1689 O O . ILE A 1 206 ? -10.709 7.769 14.235 1.00 89.50 206 ILE A O 1
ATOM 1693 N N . GLU A 1 207 ? -12.639 7.478 13.119 1.00 89.88 207 GLU A N 1
ATOM 1694 C CA . GLU A 1 207 ? -13.409 8.489 13.843 1.00 89.88 207 GLU A CA 1
ATOM 1695 C C . GLU A 1 207 ? -14.675 7.830 14.388 1.00 89.88 207 GLU A C 1
ATOM 1697 O O . GLU A 1 207 ? -15.404 7.181 13.634 1.00 89.88 207 GLU A O 1
ATOM 1702 N N . PHE A 1 208 ? 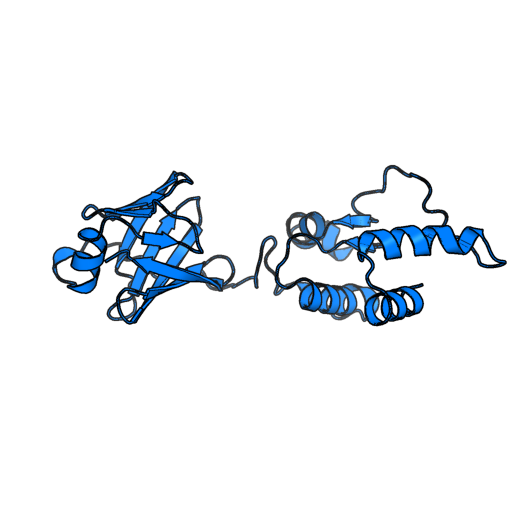-14.921 7.945 15.693 1.00 85.25 208 PHE A N 1
ATOM 1703 C CA . PHE A 1 208 ? -16.174 7.491 16.299 1.00 85.25 208 PHE A CA 1
ATOM 1704 C C . PHE A 1 208 ? -17.266 8.554 16.108 1.00 85.25 208 PHE A C 1
ATOM 1706 O O . PHE A 1 208 ? -17.008 9.754 16.228 1.00 85.25 208 PHE A O 1
ATOM 1713 N N . GLU A 1 209 ? -18.474 8.111 15.753 1.00 78.25 209 GLU A N 1
ATOM 1714 C CA . GLU A 1 209 ? -19.649 8.977 15.654 1.00 78.25 209 GLU A CA 1
ATOM 1715 C C . GLU A 1 209 ? -20.198 9.186 17.078 1.00 78.25 209 GLU A C 1
ATOM 1717 O O . GLU A 1 209 ? -20.778 8.262 17.652 1.00 78.25 209 GLU A O 1
ATOM 1722 N N . ALA A 1 210 ? -19.963 10.380 17.638 1.00 59.19 210 ALA A N 1
ATOM 1723 C CA . ALA A 1 210 ? -20.481 10.805 18.943 1.00 59.19 210 ALA A CA 1
ATOM 1724 C C . ALA A 1 210 ? -22.016 10.923 18.969 1.00 59.19 210 ALA A C 1
ATOM 1726 O O . ALA A 1 210 ? -22.602 11.324 17.934 1.00 59.19 210 ALA A O 1
#

pLDDT: mean 80.28, std 11.68, range [48.47, 94.88]